Protein AF-A0A2H9TKC9-F1 (afdb_monomer_lite)

pLDDT: mean 85.01, std 12.79, range [35.59, 98.06]

Organism: NCBI:txid1246581

Foldseek 3Di:
DVLVVVLVVLVVCLVVVVDDLVVLVVQLVVLLCCQQVVVLVVLQCLLVPVVLLVVQVVCVVVVPCCCVPPQVVVLCVVDDPPDDPVVDDSLVSSLSSLVVVNCVSVSSNVSSLVSSLVSQQPQDDDDPVSVVLLVVLVVLLVQLVVLVVVVCVQCPPCVVSVVLSRDDDPDDRDCDDCCVVDVCSCLPSNLSNQVSSCSRSVGPVSVVSSVVSSLSSLVSCVVGVVVSCCVRVNDDPPPDCPCQDCSDPPRQDPLFPRNVVVVVVVVVVVVVVVCVPPDPVVVVVVVVVVVCVVVVVVVVVVVCCVVPVVQQVVQVVVVHHSVVSVVRVVD

Secondary structure (DSSP, 8-state):
-HHHHHHHHHHHHHHTT-S-HHHHHHHHHHHHHIIIIIHHHHHHHHHHH-HHHHHHHHHHHTT-HHIIIIIHHHHHHHS-TT--TTTS-HHHHHHHHHHHHHHHHHHHHHHHHHHHHHHT------SHHHHHHHHHHHHHHHHHHHHHHHHHHHHHHHHHTTGGGT----------THHHH-SSTTTTGGGHHHHHHHHHHT-HHHHHHHHHHHHHHHHHIIIIIHHHHHHHH-S-SSS-GGGGS-SSGGG--TT-HHHHHHHHHHHHHHHHHHHTTS-HHHHHHHHHHHHHHHHHHHHHHHHHHHHH-HHHHHHHHTT--HHHHHHHHH-

InterPro domains:
  IPR007318 Phospholipid methyltransferase [PF04191] (132-235)

Structure (mmCIF, N/CA/C/O backbone):
data_AF-A0A2H9TKC9-F1
#
_entry.id   AF-A0A2H9TKC9-F1
#
loop_
_atom_site.group_PDB
_atom_site.id
_atom_site.type_symbol
_atom_site.label_atom_id
_atom_site.label_alt_id
_atom_site.label_comp_id
_atom_site.label_asym_id
_atom_site.label_entity_id
_atom_site.label_seq_id
_atom_site.pdbx_PDB_ins_code
_atom_site.Cartn_x
_atom_site.Cartn_y
_atom_site.Cartn_z
_atom_site.occupancy
_atom_site.B_iso_or_equiv
_atom_site.auth_seq_id
_atom_site.auth_comp_id
_atom_site.auth_asym_id
_atom_site.auth_atom_id
_atom_site.pdbx_PDB_model_num
ATOM 1 N N . MET A 1 1 ? -13.922 20.963 1.965 1.00 48.47 1 MET A N 1
ATOM 2 C CA . MET A 1 1 ? -13.240 22.243 1.661 1.00 48.47 1 MET A CA 1
ATOM 3 C C . MET A 1 1 ? -11.726 22.096 1.697 1.00 48.47 1 MET A C 1
ATOM 5 O O . MET A 1 1 ? -11.140 22.302 0.649 1.00 48.47 1 MET A O 1
ATOM 9 N N . ILE A 1 2 ? -11.111 21.667 2.810 1.00 56.12 2 ILE A N 1
ATOM 10 C CA . ILE A 1 2 ? -9.639 21.566 2.953 1.00 56.12 2 ILE A CA 1
ATOM 11 C C . ILE A 1 2 ? -8.991 20.685 1.864 1.00 56.12 2 ILE A C 1
ATOM 13 O O . ILE A 1 2 ? -8.069 21.128 1.189 1.00 56.12 2 ILE A O 1
ATOM 17 N N . THR A 1 3 ? -9.527 19.487 1.616 1.00 63.41 3 THR A N 1
ATOM 18 C CA . THR A 1 3 ? -9.039 18.545 0.586 1.00 63.41 3 THR A CA 1
ATOM 19 C C . THR A 1 3 ? -9.056 19.122 -0.833 1.00 63.41 3 THR A C 1
ATOM 21 O O . THR A 1 3 ? -8.082 18.994 -1.571 1.00 63.41 3 THR A O 1
ATOM 24 N N . ALA A 1 4 ? -10.143 19.801 -1.208 1.00 59.47 4 ALA A N 1
ATOM 25 C CA . ALA A 1 4 ? -10.302 20.400 -2.531 1.00 59.47 4 ALA A CA 1
ATOM 26 C C . ALA A 1 4 ? -9.309 21.549 -2.753 1.00 59.47 4 ALA A C 1
ATOM 28 O O . ALA A 1 4 ? -8.664 21.600 -3.796 1.00 59.47 4 ALA A O 1
ATOM 29 N N . THR A 1 5 ? -9.125 22.415 -1.750 1.00 65.62 5 THR A N 1
ATOM 30 C CA . THR A 1 5 ? -8.167 23.528 -1.809 1.00 65.62 5 THR A CA 1
ATOM 31 C C . THR A 1 5 ? -6.716 23.057 -1.907 1.00 65.62 5 THR A C 1
ATOM 33 O O . THR A 1 5 ? -5.963 23.579 -2.733 1.00 65.62 5 THR A O 1
ATOM 36 N N . SER A 1 6 ? -6.333 22.034 -1.132 1.00 64.94 6 SER A N 1
ATOM 37 C CA . SER A 1 6 ? -5.000 21.423 -1.200 1.00 64.94 6 SER A CA 1
ATOM 38 C C . SER A 1 6 ? -4.725 20.838 -2.585 1.00 64.94 6 SER A C 1
ATOM 40 O O . SER A 1 6 ? -3.660 21.066 -3.152 1.00 64.94 6 SER A O 1
ATOM 42 N N . CYS A 1 7 ? -5.715 20.149 -3.161 1.00 65.94 7 CYS A N 1
ATOM 43 C CA . CYS A 1 7 ? -5.633 19.549 -4.489 1.00 65.94 7 CYS A CA 1
ATOM 44 C C . CYS A 1 7 ? -5.487 20.602 -5.596 1.00 65.94 7 CYS A C 1
ATOM 46 O O . CYS A 1 7 ? -4.613 20.484 -6.453 1.00 65.94 7 CYS A O 1
ATOM 48 N N . THR A 1 8 ? -6.294 21.667 -5.569 1.00 70.38 8 THR A N 1
ATOM 49 C CA . THR A 1 8 ? -6.207 22.745 -6.567 1.00 70.38 8 THR A CA 1
ATOM 50 C C . THR A 1 8 ? -4.882 23.495 -6.504 1.00 70.38 8 THR A C 1
ATOM 52 O O . THR A 1 8 ? -4.318 23.820 -7.545 1.00 70.38 8 THR A O 1
ATOM 55 N N . LEU A 1 9 ? -4.352 23.733 -5.300 1.00 74.88 9 LEU A N 1
ATOM 56 C CA . LEU A 1 9 ? -3.064 24.398 -5.127 1.00 74.88 9 LEU A CA 1
ATOM 57 C C . LEU A 1 9 ? -1.916 23.515 -5.631 1.00 74.88 9 LEU A C 1
ATOM 59 O O . LEU A 1 9 ? -1.061 23.993 -6.370 1.00 74.88 9 LEU A O 1
ATOM 63 N N . ALA A 1 10 ? -1.929 22.223 -5.294 1.00 70.50 10 ALA A N 1
ATOM 64 C CA . ALA A 1 10 ? -0.931 21.261 -5.755 1.00 70.50 10 ALA A CA 1
ATOM 65 C C . ALA A 1 10 ? -0.891 21.158 -7.287 1.00 70.50 10 ALA A C 1
ATOM 67 O O . ALA A 1 10 ? 0.178 21.240 -7.891 1.00 70.50 10 ALA A O 1
ATOM 68 N N . MET A 1 11 ? -2.066 21.044 -7.914 1.00 71.94 11 MET A N 1
ATOM 69 C CA . MET A 1 11 ? -2.203 20.962 -9.369 1.00 71.94 11 MET A CA 1
ATOM 70 C C . MET A 1 11 ? -1.779 22.262 -10.059 1.00 71.94 11 MET A C 1
ATOM 72 O O . MET A 1 11 ? -1.107 22.219 -11.086 1.00 71.94 11 MET A O 1
ATOM 76 N N . ALA A 1 12 ? -2.097 23.424 -9.480 1.00 73.69 12 ALA A N 1
ATOM 77 C CA . ALA A 1 12 ? -1.639 24.712 -9.998 1.00 73.69 12 ALA A CA 1
ATOM 78 C C . ALA A 1 12 ? -0.108 24.869 -9.898 1.00 73.69 12 ALA A C 1
ATOM 80 O O . ALA A 1 12 ? 0.534 25.378 -10.819 1.00 73.69 12 ALA A O 1
ATOM 81 N N . LEU A 1 13 ? 0.504 24.409 -8.804 1.00 75.94 13 LEU A N 1
ATOM 82 C CA . LEU A 1 13 ? 1.958 24.447 -8.618 1.00 75.94 13 LEU A CA 1
ATOM 83 C C . LEU A 1 13 ? 2.687 23.490 -9.570 1.00 75.94 13 LEU A C 1
ATOM 85 O O . LEU A 1 13 ? 3.732 23.856 -10.108 1.00 75.94 13 LEU A O 1
ATOM 89 N N . LEU A 1 14 ? 2.108 22.315 -9.832 1.00 76.75 14 LEU A N 1
ATOM 90 C CA . LEU A 1 14 ? 2.595 21.381 -10.846 1.00 76.75 14 LEU A CA 1
ATOM 91 C C . LEU A 1 14 ? 2.534 22.007 -12.247 1.00 76.75 14 LEU A C 1
ATOM 93 O O . LEU A 1 14 ? 3.538 22.040 -12.953 1.00 76.75 14 LEU A O 1
ATOM 97 N N . TRP A 1 15 ? 1.378 22.561 -12.624 1.00 73.81 15 TRP A N 1
ATOM 98 C CA . TRP A 1 15 ? 1.150 23.136 -13.953 1.00 73.81 15 TRP A CA 1
ATOM 99 C C . TRP A 1 15 ? 2.022 24.363 -14.240 1.00 73.81 15 TRP A C 1
ATOM 101 O O . TRP A 1 15 ? 2.469 24.575 -15.363 1.00 73.81 15 TRP A O 1
ATOM 111 N N . THR A 1 16 ? 2.287 25.184 -13.223 1.00 73.69 16 THR A N 1
ATOM 112 C CA . THR A 1 16 ? 3.113 26.391 -13.381 1.00 73.69 16 THR A CA 1
ATOM 113 C C . THR A 1 16 ? 4.613 26.098 -13.456 1.00 73.69 16 THR A C 1
ATOM 115 O O . THR A 1 16 ? 5.377 27.011 -13.764 1.00 73.69 16 THR A O 1
ATOM 118 N N . GLY A 1 17 ? 5.054 24.868 -13.157 1.00 75.31 17 GLY A N 1
ATOM 119 C CA . GLY A 1 17 ? 6.468 24.471 -13.194 1.00 75.31 17 GLY A CA 1
ATOM 120 C C . GLY A 1 17 ? 7.360 25.208 -12.189 1.00 75.31 17 GLY A C 1
ATOM 121 O O . GLY A 1 17 ? 8.582 25.173 -12.301 1.00 75.31 17 GLY A O 1
ATOM 122 N N . ARG A 1 18 ? 6.766 25.905 -11.212 1.00 77.25 18 ARG A N 1
ATOM 123 C CA . ARG A 1 18 ? 7.494 26.773 -10.273 1.00 77.25 18 ARG A CA 1
ATOM 124 C C . ARG A 1 18 ? 8.145 26.015 -9.121 1.00 77.25 18 ARG A C 1
ATOM 126 O O . ARG A 1 18 ? 9.045 26.557 -8.485 1.00 77.25 18 ARG A O 1
ATOM 133 N N . MET A 1 19 ? 7.691 24.796 -8.829 1.00 83.69 19 MET A N 1
ATOM 134 C CA . MET A 1 19 ? 8.240 23.983 -7.745 1.00 83.69 19 MET A CA 1
ATOM 135 C C . MET A 1 19 ? 9.208 22.913 -8.263 1.00 83.69 19 MET A C 1
ATOM 137 O O . MET A 1 19 ? 8.889 22.215 -9.228 1.00 83.69 19 MET A O 1
ATOM 141 N N . PRO A 1 20 ? 10.357 22.717 -7.591 1.00 90.12 20 PRO A N 1
ATOM 142 C CA . PRO A 1 20 ? 11.234 21.583 -7.844 1.00 90.12 20 PRO A CA 1
ATOM 143 C C . PRO A 1 20 ? 10.498 20.246 -7.700 1.00 90.12 20 PRO A C 1
ATOM 145 O O . PRO A 1 20 ? 9.722 20.055 -6.762 1.00 90.12 20 PRO A O 1
ATOM 148 N N . ARG A 1 21 ? 10.805 19.280 -8.578 1.00 90.50 21 ARG A N 1
ATOM 149 C CA . ARG A 1 21 ? 10.162 17.951 -8.576 1.00 90.50 21 ARG A CA 1
ATOM 150 C C . ARG A 1 21 ? 10.261 17.238 -7.218 1.00 90.50 21 ARG A C 1
ATOM 152 O O . ARG A 1 21 ? 9.308 16.596 -6.784 1.00 90.50 21 ARG A O 1
ATOM 159 N N . ILE A 1 22 ? 11.377 17.435 -6.508 1.00 92.94 22 ILE A N 1
ATOM 160 C CA . ILE A 1 22 ? 11.625 16.856 -5.180 1.00 92.94 22 ILE A CA 1
ATOM 161 C C . ILE A 1 22 ? 10.571 17.262 -4.140 1.00 92.94 22 ILE A C 1
ATOM 163 O O . ILE A 1 22 ? 10.266 16.481 -3.244 1.00 92.94 22 ILE A O 1
ATOM 167 N N . CYS A 1 23 ? 9.954 18.440 -4.269 1.00 92.50 23 CYS A N 1
ATOM 168 C CA . CYS A 1 23 ? 8.906 18.875 -3.349 1.00 92.50 23 CYS A CA 1
ATOM 169 C C . CYS A 1 23 ? 7.668 17.971 -3.422 1.00 92.50 23 CYS A C 1
ATOM 171 O O . CYS A 1 23 ? 7.072 17.687 -2.386 1.00 92.50 23 CYS A O 1
ATOM 173 N N . PHE A 1 24 ? 7.308 17.468 -4.609 1.00 92.50 24 PHE A N 1
ATOM 174 C CA . PHE A 1 24 ? 6.189 16.532 -4.763 1.00 92.50 24 PHE A CA 1
ATOM 175 C C . PHE A 1 24 ? 6.510 15.162 -4.159 1.00 92.50 24 PHE A C 1
ATOM 177 O O . PHE A 1 24 ? 5.640 14.562 -3.531 1.00 92.50 24 PHE A O 1
ATOM 184 N N . LEU A 1 25 ? 7.765 14.706 -4.270 1.00 94.94 25 LEU A N 1
ATOM 185 C CA . LEU A 1 25 ? 8.222 13.495 -3.585 1.00 94.94 25 LEU A CA 1
ATOM 186 C C . LEU A 1 25 ? 8.114 13.653 -2.066 1.00 94.94 25 LEU A C 1
ATOM 188 O O . LEU A 1 25 ? 7.509 12.813 -1.409 1.00 94.94 25 LEU A O 1
ATOM 192 N N . LEU A 1 26 ? 8.660 14.734 -1.504 1.00 95.06 26 LEU A N 1
ATOM 193 C CA . LEU A 1 26 ? 8.597 14.986 -0.061 1.00 95.06 26 LEU A CA 1
ATOM 194 C C . LEU A 1 26 ? 7.150 15.076 0.432 1.00 95.06 26 LEU A C 1
ATOM 196 O O . LEU A 1 26 ? 6.829 14.550 1.494 1.00 95.06 26 LEU A O 1
ATOM 200 N N . TRP A 1 27 ? 6.265 15.686 -0.355 1.00 92.88 27 TRP A N 1
ATOM 201 C CA . TRP A 1 27 ? 4.849 15.763 -0.018 1.00 92.88 27 TRP A CA 1
ATOM 202 C C . TRP A 1 27 ? 4.183 14.385 0.008 1.00 92.88 27 TRP A C 1
ATOM 204 O O . TRP A 1 27 ? 3.486 14.062 0.970 1.00 92.88 27 TRP A O 1
ATOM 214 N N . PHE A 1 28 ? 4.440 13.548 -1.000 1.00 95.50 28 PHE A N 1
ATOM 215 C CA . PHE A 1 28 ? 3.993 12.158 -0.985 1.00 95.50 28 PHE A CA 1
ATOM 216 C C . PHE A 1 28 ? 4.542 11.404 0.233 1.00 95.50 28 PHE A C 1
ATOM 218 O O . PHE A 1 28 ? 3.775 10.758 0.940 1.00 95.50 28 PHE A O 1
ATOM 225 N N . LEU A 1 29 ? 5.836 11.541 0.538 1.00 96.62 29 LEU A N 1
ATOM 226 C CA . LEU A 1 29 ? 6.464 10.858 1.670 1.00 96.62 29 LEU A CA 1
ATOM 227 C C . LEU A 1 29 ? 5.839 11.241 3.016 1.00 96.62 29 LEU A C 1
ATOM 229 O O . LEU A 1 29 ? 5.668 10.371 3.865 1.00 96.62 29 LEU A O 1
ATOM 233 N N . VAL A 1 30 ? 5.450 12.504 3.211 1.00 96.38 30 VAL A N 1
ATOM 234 C CA . VAL A 1 30 ? 4.747 12.938 4.431 1.00 96.38 30 VAL A CA 1
ATOM 235 C C . VAL A 1 30 ? 3.445 12.160 4.616 1.00 96.38 30 VAL A C 1
ATOM 237 O O . VAL A 1 30 ? 3.201 11.627 5.698 1.00 96.38 30 VAL A O 1
ATOM 240 N N . TRP A 1 31 ? 2.625 12.049 3.569 1.00 96.44 31 TRP A N 1
ATOM 2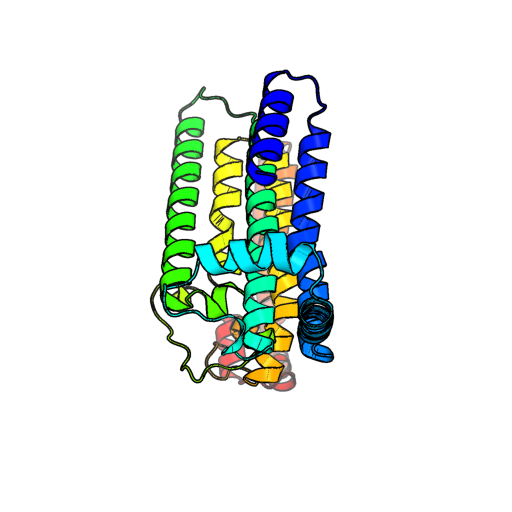41 C CA . TRP A 1 31 ? 1.356 11.323 3.656 1.00 96.44 31 TRP A CA 1
ATOM 242 C C . TRP A 1 31 ? 1.536 9.811 3.701 1.00 96.44 31 TRP A C 1
ATOM 244 O O . TRP A 1 31 ? 0.810 9.143 4.432 1.00 96.44 31 TRP A O 1
ATOM 254 N N . ARG A 1 32 ? 2.558 9.284 3.026 1.00 97.62 32 ARG A N 1
ATOM 255 C CA . ARG A 1 32 ? 2.934 7.874 3.105 1.00 97.62 32 ARG A CA 1
ATOM 256 C C . ARG A 1 32 ? 3.335 7.476 4.521 1.00 97.62 32 ARG A C 1
ATOM 258 O O . ARG A 1 32 ? 2.877 6.461 5.041 1.00 97.62 32 ARG A O 1
ATOM 265 N N . LEU A 1 33 ? 4.155 8.295 5.175 1.00 97.88 33 LEU A N 1
ATOM 266 C CA . LEU A 1 33 ? 4.536 8.081 6.568 1.00 97.88 33 LEU A CA 1
ATOM 267 C C . LEU A 1 33 ? 3.350 8.296 7.510 1.00 97.88 33 LEU A C 1
ATOM 269 O O . LEU A 1 33 ? 3.196 7.526 8.452 1.00 97.88 33 LEU A O 1
ATOM 273 N N . ALA A 1 34 ? 2.473 9.268 7.252 1.00 97.69 34 ALA A N 1
ATOM 274 C CA . ALA A 1 34 ? 1.237 9.416 8.020 1.00 97.69 34 ALA A CA 1
ATOM 275 C C . ALA A 1 34 ? 0.340 8.172 7.900 1.00 97.69 34 ALA A C 1
ATOM 277 O O . ALA A 1 34 ? -0.226 7.736 8.902 1.00 97.69 34 ALA A O 1
ATOM 278 N N . TYR A 1 35 ? 0.259 7.574 6.707 1.00 97.19 35 TYR A N 1
ATOM 279 C CA . TYR A 1 35 ? -0.503 6.357 6.466 1.00 97.19 35 TYR A CA 1
ATOM 280 C C . TYR A 1 35 ? 0.101 5.161 7.209 1.00 97.19 35 TYR A C 1
ATOM 282 O O . TYR A 1 35 ? -0.568 4.566 8.045 1.00 97.19 35 TYR A O 1
ATOM 290 N N . ASN A 1 36 ? 1.363 4.817 6.959 1.00 96.75 36 ASN A N 1
ATOM 291 C CA . ASN A 1 36 ? 1.925 3.575 7.494 1.00 96.75 36 ASN A CA 1
ATOM 292 C C . ASN A 1 36 ? 2.486 3.717 8.914 1.00 96.75 36 ASN A C 1
ATOM 294 O O . ASN A 1 36 ? 2.268 2.852 9.754 1.00 96.75 36 ASN A O 1
ATOM 298 N N . VAL A 1 37 ? 3.200 4.800 9.211 1.00 97.25 37 VAL A N 1
ATOM 299 C CA . VAL A 1 37 ? 3.814 5.006 10.533 1.00 97.25 37 VAL A CA 1
ATOM 300 C C . VAL A 1 37 ? 2.833 5.698 11.477 1.00 97.25 37 VAL A C 1
ATOM 302 O O . VAL A 1 37 ? 2.645 5.252 12.605 1.00 97.25 37 VAL A O 1
ATOM 305 N N . GLY A 1 38 ? 2.167 6.757 11.012 1.00 97.19 38 GLY A N 1
ATOM 306 C CA . GLY A 1 38 ? 1.214 7.532 11.806 1.00 97.19 38 GLY A CA 1
ATOM 307 C C . GLY A 1 38 ? 0.025 6.696 12.274 1.00 97.19 38 GLY A C 1
ATOM 308 O O . GLY A 1 38 ? -0.181 6.561 13.481 1.00 97.19 38 GLY A O 1
ATOM 309 N N . LEU A 1 39 ? -0.722 6.084 11.345 1.00 97.56 39 LEU A N 1
ATOM 310 C CA . LEU A 1 39 ? -1.809 5.175 11.733 1.00 97.56 39 LEU A CA 1
ATOM 311 C C . LEU A 1 39 ? -1.287 3.960 12.496 1.00 97.56 39 LEU A C 1
ATOM 313 O O . LEU A 1 39 ? -1.954 3.517 13.422 1.00 97.56 39 LEU A O 1
ATOM 317 N N . GLY A 1 40 ? -0.092 3.462 12.162 1.00 96.81 40 GLY A N 1
ATOM 318 C CA . GLY A 1 40 ? 0.547 2.367 12.890 1.00 96.81 40 GLY A CA 1
ATOM 319 C C . GLY A 1 40 ? 0.693 2.657 14.385 1.00 96.81 40 GLY A C 1
ATOM 320 O O . GLY A 1 40 ? 0.321 1.823 15.206 1.00 96.81 40 GLY A O 1
ATOM 321 N N . PHE A 1 41 ? 1.154 3.857 14.752 1.00 96.81 41 PHE A N 1
ATOM 322 C CA . PHE A 1 41 ? 1.222 4.281 16.155 1.00 96.81 41 PHE A CA 1
ATOM 323 C C . PHE A 1 41 ? -0.158 4.423 16.797 1.00 96.81 41 PHE A C 1
ATOM 325 O O . PHE A 1 41 ? -0.357 3.945 17.913 1.00 96.81 41 PHE A O 1
ATOM 332 N N . VAL A 1 42 ? -1.113 5.045 16.097 1.00 97.50 42 VAL A N 1
ATOM 333 C CA . VAL A 1 42 ? -2.481 5.223 16.613 1.00 97.50 42 VAL A CA 1
ATOM 334 C C . VAL A 1 42 ? -3.132 3.873 16.904 1.00 97.50 42 VAL A C 1
ATOM 336 O O . VAL A 1 42 ? -3.672 3.681 17.990 1.00 97.50 42 VAL A O 1
ATOM 339 N N . LEU A 1 43 ? -3.050 2.934 15.962 1.00 97.50 43 LEU A N 1
ATOM 340 C CA . LEU A 1 43 ? -3.628 1.599 16.083 1.00 97.50 43 LEU A CA 1
ATOM 341 C C . LEU A 1 43 ? -2.908 0.765 17.140 1.00 97.50 43 LEU A C 1
ATOM 343 O O . LEU A 1 43 ? -3.559 0.101 17.940 1.00 97.50 43 LEU A O 1
ATOM 347 N N . ARG A 1 44 ? -1.577 0.844 17.220 1.00 95.31 44 ARG A N 1
ATOM 348 C CA . ARG A 1 44 ? -0.827 0.139 18.261 1.00 95.31 44 ARG A CA 1
ATOM 349 C C . ARG A 1 44 ? -1.235 0.585 19.665 1.00 95.31 44 ARG A C 1
ATOM 351 O O . ARG A 1 44 ? -1.569 -0.263 20.485 1.00 95.31 44 ARG A O 1
ATOM 358 N N . TRP A 1 45 ? -1.277 1.892 19.927 1.00 96.06 45 TRP A N 1
ATOM 359 C CA . TRP A 1 45 ? -1.728 2.411 21.225 1.00 96.06 45 TRP A CA 1
ATOM 360 C C . TRP A 1 45 ? -3.213 2.171 21.480 1.00 96.06 45 TRP A C 1
ATOM 362 O O . TRP A 1 45 ? -3.615 1.981 22.623 1.00 96.06 45 TRP A O 1
ATOM 372 N N . GLN A 1 46 ? -4.039 2.150 20.434 1.00 97.00 46 GLN A N 1
ATOM 373 C CA . GLN A 1 46 ? -5.437 1.756 20.563 1.00 97.00 46 GLN A CA 1
ATOM 374 C C . GLN A 1 46 ? -5.570 0.272 20.960 1.00 97.00 46 GLN A C 1
ATOM 376 O O . GLN A 1 46 ? -6.385 -0.044 21.816 1.00 97.00 46 GLN A O 1
ATOM 381 N N . SER A 1 47 ? -4.746 -0.620 20.407 1.00 94.94 47 SER A N 1
ATOM 382 C CA . SER A 1 47 ? -4.731 -2.054 20.738 1.00 94.94 47 SER A CA 1
ATOM 383 C C . SER A 1 47 ? -4.180 -2.356 22.140 1.00 94.94 47 SER A C 1
ATOM 385 O O . SER A 1 47 ? -4.575 -3.352 22.754 1.00 94.94 47 SER A O 1
ATOM 387 N N . GLU A 1 48 ? -3.229 -1.557 22.631 1.00 92.75 48 GLU A N 1
ATOM 388 C CA . GLU A 1 48 ? -2.589 -1.743 23.943 1.00 92.75 48 GLU A CA 1
ATOM 389 C C . GLU A 1 48 ? -3.387 -1.075 25.079 1.00 92.75 48 GLU A C 1
ATOM 391 O O . GLU A 1 48 ? -3.687 -1.747 26.064 1.00 92.75 48 GLU A O 1
ATOM 396 N N . ASP A 1 49 ? -3.786 0.191 24.907 1.00 93.38 49 ASP A N 1
ATOM 397 C CA . ASP A 1 49 ? -4.309 1.051 25.982 1.00 93.38 49 ASP A CA 1
ATOM 398 C C . ASP A 1 49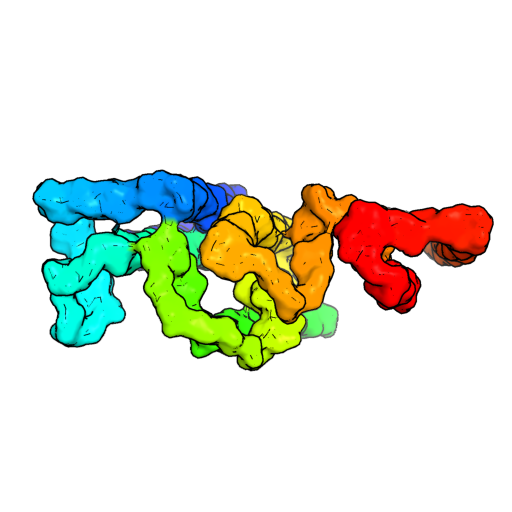 ? -5.672 1.707 25.665 1.00 93.38 49 ASP A C 1
ATOM 400 O O . ASP A 1 49 ? -6.111 2.593 26.396 1.00 93.38 49 ASP A O 1
ATOM 404 N N . GLU A 1 50 ? -6.325 1.365 24.545 1.00 94.88 50 GLU A N 1
ATOM 405 C CA . GLU A 1 50 ? -7.558 2.025 24.065 1.00 94.88 50 GLU A CA 1
ATOM 406 C C . GLU A 1 50 ? -7.436 3.561 23.935 1.00 94.88 50 GLU A C 1
ATOM 408 O O . GLU A 1 50 ? -8.417 4.312 24.015 1.00 94.88 50 GLU A O 1
ATOM 413 N N . TRP A 1 51 ? -6.210 4.050 23.711 1.00 95.44 51 TRP A N 1
ATOM 414 C CA . TRP A 1 51 ? -5.869 5.471 23.807 1.00 95.44 51 TRP A CA 1
ATOM 415 C C . TRP A 1 51 ? -6.733 6.374 22.918 1.00 95.44 51 TRP A C 1
ATOM 417 O O . TRP A 1 51 ? -7.144 7.461 23.339 1.00 95.44 51 TRP A O 1
ATOM 427 N N . PHE A 1 52 ? -7.016 5.950 21.682 1.00 96.00 52 PHE A N 1
ATOM 428 C CA . PHE A 1 52 ? -7.795 6.765 20.751 1.00 96.00 52 PHE A CA 1
ATOM 429 C C . PHE A 1 52 ? -9.249 6.866 21.210 1.00 96.00 52 PHE A C 1
ATOM 431 O O . PHE A 1 52 ? -9.833 7.952 21.188 1.00 96.00 52 PHE A O 1
ATOM 438 N N . THR A 1 53 ? -9.820 5.759 21.683 1.00 96.06 53 THR A N 1
ATOM 439 C CA . THR A 1 53 ? -11.171 5.730 22.257 1.00 96.06 53 THR A CA 1
ATOM 440 C C . THR A 1 53 ? -11.272 6.656 23.465 1.00 96.06 53 THR A C 1
ATOM 442 O O . THR A 1 53 ? -12.204 7.459 23.560 1.00 96.06 53 THR A O 1
ATOM 445 N N . ASP A 1 54 ? -10.266 6.648 24.335 1.00 95.56 54 ASP A N 1
ATOM 446 C CA . ASP A 1 54 ? -10.185 7.540 25.489 1.00 95.56 54 ASP A CA 1
ATOM 447 C C . ASP A 1 54 ? -10.036 9.017 25.115 1.00 95.56 54 ASP A C 1
ATOM 449 O O . ASP A 1 54 ? -10.698 9.891 25.694 1.00 95.56 54 ASP A O 1
ATOM 453 N N . LEU A 1 55 ? -9.206 9.320 24.117 1.00 94.38 55 LEU A N 1
ATOM 454 C CA . LEU A 1 55 ? -9.079 10.666 23.568 1.00 94.38 55 LEU A CA 1
ATOM 455 C C . LEU A 1 55 ? -10.426 11.154 23.021 1.00 94.38 55 LEU A C 1
ATOM 457 O O . LEU A 1 55 ? -10.870 12.255 23.361 1.00 94.38 55 LEU A O 1
ATOM 461 N N . MET A 1 56 ? -11.103 10.331 22.218 1.00 93.38 56 MET A N 1
ATOM 462 C CA . MET A 1 56 ? -12.411 10.661 21.654 1.00 93.38 56 MET A CA 1
ATOM 463 C C . MET A 1 56 ? -13.454 10.869 22.755 1.00 93.38 56 MET A C 1
ATOM 465 O O . MET A 1 56 ? -14.146 11.888 22.756 1.00 93.38 56 MET A O 1
ATOM 469 N N . ARG A 1 57 ? -13.502 9.991 23.764 1.00 93.19 57 ARG A N 1
ATOM 470 C CA . ARG A 1 57 ? -14.373 10.112 24.945 1.00 93.19 57 ARG A CA 1
ATOM 471 C C . ARG A 1 57 ? -14.197 11.461 25.649 1.00 93.19 57 ARG A C 1
ATOM 473 O O . ARG A 1 57 ? -15.190 12.115 25.983 1.00 93.19 57 ARG A O 1
ATOM 480 N N . ARG A 1 58 ? -12.952 11.919 25.836 1.00 92.94 58 ARG A N 1
ATOM 481 C CA . ARG A 1 58 ? -12.644 13.240 26.420 1.00 92.94 58 ARG A CA 1
ATOM 482 C C . ARG A 1 58 ? -13.127 14.384 25.527 1.00 92.94 58 ARG A C 1
ATOM 484 O O . ARG A 1 58 ? -13.803 15.286 26.023 1.00 92.94 58 ARG A O 1
ATOM 491 N N . LEU A 1 59 ? -12.836 14.334 24.226 1.00 91.88 59 LEU A N 1
ATOM 492 C CA . LEU A 1 59 ? -13.239 15.373 23.270 1.00 91.88 59 LEU A CA 1
ATOM 493 C C . LEU A 1 59 ? -14.764 15.485 23.129 1.00 91.88 59 LEU A C 1
ATOM 495 O O . LEU A 1 59 ? -15.289 16.599 23.062 1.00 91.88 59 LEU A O 1
ATOM 499 N N . PHE A 1 60 ? -15.480 14.357 23.146 1.00 88.12 60 PHE A N 1
ATOM 500 C CA . PHE A 1 60 ? -16.944 14.316 23.135 1.00 88.12 60 PHE A CA 1
ATOM 501 C C . PHE A 1 60 ? -17.538 14.929 24.404 1.00 88.12 60 PHE A C 1
ATOM 503 O O . PHE A 1 60 ? -18.455 15.746 24.322 1.00 88.12 60 PHE A O 1
ATOM 510 N N . ARG A 1 61 ? -16.991 14.591 25.580 1.00 89.25 61 ARG A N 1
ATOM 511 C CA . ARG A 1 61 ? -17.416 15.168 26.865 1.00 89.25 61 ARG A CA 1
ATOM 512 C C . ARG A 1 61 ? -17.214 16.679 26.927 1.00 89.25 61 ARG A C 1
ATOM 514 O O . ARG A 1 61 ? -18.077 17.385 27.437 1.00 89.25 61 ARG A O 1
ATOM 521 N N . MET A 1 62 ? -16.080 17.166 26.427 1.00 91.56 62 MET A N 1
ATOM 522 C CA . MET A 1 62 ? -15.750 18.595 26.418 1.00 91.56 62 MET A CA 1
ATOM 523 C C . MET A 1 62 ? -16.487 19.380 25.325 1.00 91.56 62 MET A C 1
ATOM 525 O O . MET A 1 62 ? -16.306 20.592 25.247 1.00 91.56 62 MET A O 1
ATOM 529 N N . LYS A 1 63 ? -17.290 18.718 24.474 1.00 87.94 63 LYS A N 1
ATOM 530 C CA . LYS A 1 63 ? -17.935 19.327 23.297 1.00 87.94 63 LYS A CA 1
ATOM 531 C C . LYS A 1 63 ? -16.939 20.143 22.466 1.00 87.94 63 LYS A C 1
ATOM 533 O O . LYS A 1 63 ? -17.213 21.275 22.070 1.00 87.94 63 LYS A O 1
ATOM 538 N N . HIS A 1 64 ? -15.744 19.582 22.256 1.00 90.94 64 HIS A N 1
ATOM 539 C CA . HIS A 1 64 ? -14.644 20.302 21.622 1.00 90.94 64 HIS A CA 1
ATOM 540 C C . HIS A 1 64 ? -15.059 20.812 20.223 1.00 90.94 64 HIS A C 1
ATOM 542 O O . HIS A 1 64 ? -15.678 20.045 19.477 1.00 90.94 64 HIS A O 1
ATOM 548 N N . PRO A 1 65 ? -14.700 22.048 19.810 1.00 90.19 65 PRO A N 1
ATOM 549 C CA . PRO A 1 65 ? -15.180 22.644 18.558 1.00 90.19 65 PRO A CA 1
ATOM 550 C C . PRO A 1 65 ? -14.917 21.789 17.317 1.00 90.19 65 PRO A C 1
ATOM 552 O O . PRO A 1 65 ? -15.797 21.635 16.477 1.00 90.19 65 PRO A O 1
ATOM 555 N N . LEU A 1 66 ? -13.738 21.163 17.232 1.00 86.56 66 LEU A N 1
ATOM 556 C CA . LEU A 1 66 ? -13.396 20.241 16.140 1.00 86.56 66 LEU A CA 1
ATOM 557 C C . LEU A 1 66 ? -14.391 19.076 16.045 1.00 86.56 66 LEU A C 1
ATOM 559 O O . LEU A 1 66 ? -14.757 18.641 14.958 1.00 86.56 66 LEU A O 1
ATOM 563 N N . MET A 1 67 ? -14.867 18.585 17.184 1.00 87.25 67 MET A N 1
ATOM 564 C CA . MET A 1 67 ? -15.759 17.442 17.216 1.00 87.25 67 MET A CA 1
ATOM 565 C C . MET A 1 67 ? -17.202 17.828 16.878 1.00 87.25 67 MET A C 1
ATOM 567 O O . MET A 1 67 ? -17.850 17.162 16.074 1.00 87.25 67 MET A O 1
ATOM 571 N N . GLU A 1 68 ? -17.688 18.930 17.452 1.00 87.94 68 GLU A N 1
ATOM 572 C CA . GLU A 1 68 ? -19.058 19.409 17.237 1.00 87.94 68 GLU A CA 1
ATOM 573 C C . GLU A 1 68 ? -19.263 20.023 15.845 1.00 87.94 68 GLU A C 1
ATOM 575 O O . GLU A 1 68 ? -20.303 19.802 15.229 1.00 87.94 68 GLU A O 1
ATOM 580 N N . GLN A 1 69 ? -18.285 20.777 15.334 1.00 88.44 69 GLN A N 1
ATOM 581 C CA . GLN A 1 69 ? -18.433 21.539 14.088 1.00 88.44 69 GLN A CA 1
ATOM 582 C C . GLN A 1 69 ? -17.943 20.785 12.849 1.00 88.44 69 GLN A C 1
ATOM 584 O O . GLN A 1 69 ? -18.426 21.061 11.754 1.00 88.44 69 GLN A O 1
ATOM 589 N N . TRP A 1 70 ? -17.004 19.844 12.998 1.00 84.94 70 TRP A N 1
ATOM 590 C CA . TRP A 1 70 ? -16.411 19.137 11.858 1.00 84.94 70 TRP A CA 1
ATOM 591 C C . TRP A 1 70 ? -16.706 17.644 11.861 1.00 84.94 70 TRP A C 1
ATOM 593 O O . TRP A 1 70 ? -17.328 17.147 10.925 1.00 84.94 70 TRP A O 1
ATOM 603 N N . ALA A 1 71 ? -16.287 16.921 12.898 1.00 86.19 71 ALA A N 1
ATOM 604 C CA . ALA A 1 71 ? -16.350 15.463 12.877 1.00 86.19 71 ALA A CA 1
ATOM 605 C C . ALA A 1 71 ? -17.789 14.930 12.933 1.00 86.19 71 ALA A C 1
ATOM 607 O O . ALA A 1 71 ? -18.168 14.146 12.069 1.00 86.19 71 ALA A O 1
ATOM 608 N N . LYS A 1 72 ? -18.632 15.380 13.876 1.00 88.12 72 LYS A N 1
ATOM 609 C CA . LYS A 1 72 ? -20.031 14.917 13.956 1.00 88.12 72 LYS A CA 1
ATOM 610 C C . LYS A 1 72 ? -20.827 15.199 12.674 1.00 88.12 72 LYS A C 1
ATOM 612 O O . LYS A 1 72 ? -21.489 14.273 12.205 1.00 88.12 72 LYS A O 1
ATOM 617 N N . PRO A 1 73 ? -20.780 16.407 12.074 1.00 88.25 73 PRO A N 1
ATOM 618 C CA . PRO A 1 73 ? -21.418 16.646 10.782 1.00 88.25 73 PRO A CA 1
ATOM 619 C C . PRO A 1 73 ? -20.861 15.754 9.670 1.00 88.25 73 PRO A C 1
ATOM 621 O O . PRO A 1 73 ? -21.639 15.170 8.923 1.00 88.25 73 PRO A O 1
ATOM 624 N N . ALA A 1 74 ? -19.536 15.593 9.589 1.00 87.88 74 ALA A N 1
ATOM 625 C CA . ALA A 1 74 ? -18.909 14.751 8.572 1.00 87.88 74 ALA A CA 1
ATOM 626 C C . ALA A 1 74 ? -19.287 13.267 8.711 1.00 87.88 74 ALA A C 1
ATOM 628 O O . ALA A 1 74 ? -19.517 12.611 7.697 1.00 87.88 74 ALA A O 1
ATOM 629 N N . ILE A 1 75 ? -19.401 12.753 9.943 1.00 88.62 75 ILE A N 1
ATOM 630 C CA . ILE A 1 75 ? -19.909 11.403 10.217 1.00 88.62 75 ILE A CA 1
ATOM 631 C C . ILE A 1 75 ? -21.369 11.314 9.772 1.00 88.62 75 ILE A C 1
ATOM 633 O O . ILE A 1 75 ? -21.698 10.458 8.966 1.00 88.62 75 ILE A O 1
ATOM 637 N N . ARG A 1 76 ? -22.240 12.226 10.225 1.00 87.50 76 ARG A N 1
ATOM 638 C CA . ARG A 1 76 ? -23.682 12.190 9.911 1.00 87.50 76 ARG A CA 1
ATOM 639 C C . ARG A 1 76 ? -23.985 12.185 8.414 1.00 87.50 76 ARG A C 1
ATOM 641 O O . ARG A 1 76 ? -24.938 11.541 8.010 1.00 87.50 76 ARG A O 1
ATOM 648 N N . VAL A 1 77 ? -23.186 12.875 7.597 1.00 86.94 77 VAL A N 1
ATOM 649 C CA . VAL A 1 77 ? -23.349 12.880 6.130 1.00 86.94 77 VAL A CA 1
ATOM 650 C C . VAL A 1 77 ? -23.101 11.499 5.509 1.00 86.94 77 VAL A C 1
ATOM 652 O O . VAL A 1 77 ? -23.656 11.204 4.456 1.00 86.94 77 VAL A O 1
ATOM 655 N N . LYS A 1 78 ? -22.274 10.662 6.143 1.00 84.00 78 LYS A N 1
ATOM 656 C CA . LYS A 1 78 ? -21.915 9.319 5.666 1.00 84.00 78 LYS A CA 1
ATOM 657 C C . LYS A 1 78 ? -22.771 8.198 6.269 1.00 84.00 78 LYS A C 1
ATOM 659 O O . LYS A 1 78 ? -22.580 7.051 5.885 1.00 84.00 78 LYS A O 1
ATOM 664 N N . MET A 1 79 ? -23.660 8.513 7.209 1.00 87.19 79 MET A N 1
ATOM 665 C CA . MET A 1 79 ? -24.479 7.533 7.928 1.00 87.19 79 MET A CA 1
ATOM 666 C C . MET A 1 79 ? -25.936 7.571 7.458 1.00 87.19 79 MET A C 1
ATOM 668 O O . MET A 1 79 ? -26.399 8.576 6.912 1.00 87.19 79 MET A O 1
ATOM 672 N N . ASP A 1 80 ? -26.665 6.488 7.720 1.00 85.06 80 ASP A N 1
ATOM 673 C CA . ASP A 1 80 ? -28.104 6.417 7.485 1.00 85.06 80 ASP A CA 1
ATOM 674 C C . ASP A 1 80 ? -28.895 7.364 8.405 1.00 85.06 80 ASP A C 1
ATOM 676 O O . ASP A 1 80 ? -28.403 7.882 9.414 1.00 85.06 80 ASP A O 1
ATOM 680 N N . ARG A 1 81 ? -30.151 7.639 8.028 1.00 81.38 81 ARG A N 1
ATOM 681 C CA . ARG A 1 81 ? -31.003 8.650 8.688 1.00 81.38 81 ARG A CA 1
ATOM 682 C C . ARG A 1 81 ? -31.343 8.324 10.145 1.00 81.38 81 ARG A C 1
ATOM 684 O O . ARG A 1 81 ? -31.729 9.221 10.888 1.00 81.38 81 ARG A O 1
ATOM 691 N N . ASP A 1 82 ? -31.249 7.060 10.522 1.00 85.69 82 ASP A N 1
ATOM 692 C CA . ASP A 1 82 ? -31.517 6.515 11.850 1.00 85.69 82 ASP A CA 1
ATOM 693 C C . ASP A 1 82 ? -30.309 6.599 12.798 1.00 85.69 82 ASP A C 1
ATOM 695 O O . ASP A 1 82 ? -30.458 6.417 14.009 1.00 85.69 82 ASP A O 1
ATOM 699 N N . TYR A 1 83 ? -29.121 6.947 12.295 1.00 87.50 83 TYR A N 1
ATOM 700 C CA . TYR A 1 83 ? -27.935 7.096 13.127 1.00 87.50 83 TYR A CA 1
ATOM 701 C C . TYR A 1 83 ? -28.058 8.267 14.115 1.00 87.50 83 TYR A C 1
ATOM 703 O O . TYR A 1 83 ? -28.123 9.445 13.744 1.00 87.50 83 TYR A O 1
ATOM 711 N N . SER A 1 84 ? -27.974 7.946 15.408 1.00 84.00 84 SER A N 1
ATOM 712 C CA . SER A 1 84 ? -27.864 8.926 16.486 1.00 84.00 84 SER A CA 1
ATOM 713 C C . SER A 1 84 ? -26.554 8.758 17.246 1.00 84.00 84 SER A C 1
ATOM 715 O O . SER A 1 84 ? -26.281 7.738 17.872 1.00 84.00 84 SER A O 1
ATOM 717 N N . PHE A 1 85 ? -25.751 9.822 17.248 1.00 83.19 85 PHE A N 1
ATOM 718 C CA . PHE A 1 85 ? -24.452 9.855 17.923 1.00 83.19 85 PHE A CA 1
ATOM 719 C C . PHE A 1 85 ? -24.548 9.496 19.418 1.00 83.19 85 PHE A C 1
ATOM 721 O O . PHE A 1 85 ? -23.657 8.859 19.966 1.00 83.19 85 PHE A O 1
ATOM 728 N N . HIS A 1 86 ? -25.625 9.908 20.092 1.00 83.69 86 HIS A N 1
ATOM 729 C CA . HIS A 1 86 ? -25.777 9.716 21.537 1.00 83.69 86 HIS A CA 1
ATOM 730 C C . HIS A 1 86 ? -26.264 8.320 21.931 1.00 83.69 86 HIS A C 1
ATOM 732 O O . HIS A 1 86 ? -26.116 7.956 23.093 1.00 83.69 86 HIS A O 1
ATOM 738 N N . SER A 1 87 ? -26.856 7.562 21.005 1.00 87.44 87 SER A N 1
ATOM 739 C CA . SER A 1 87 ? -27.335 6.203 21.284 1.00 87.44 87 SER A CA 1
ATOM 740 C C . SER A 1 87 ? -26.279 5.134 21.021 1.00 87.44 87 SER A C 1
ATOM 742 O O . SER A 1 87 ? -26.456 4.002 21.456 1.00 87.44 87 SER A O 1
ATOM 744 N N . MET A 1 88 ? -25.209 5.471 20.298 1.00 90.19 88 MET A N 1
ATOM 745 C CA . MET A 1 88 ? -24.163 4.518 19.939 1.00 90.19 88 MET A CA 1
ATOM 746 C C . MET A 1 88 ? -23.080 4.402 21.023 1.00 90.19 88 MET A C 1
ATOM 748 O O . MET A 1 88 ? -22.770 5.404 21.681 1.00 90.19 88 MET A O 1
ATOM 752 N N . PRO A 1 89 ? -22.459 3.216 21.177 1.00 92.88 89 PRO A N 1
ATOM 753 C CA . PRO A 1 89 ? -21.292 3.028 22.036 1.00 92.88 89 PRO A CA 1
ATOM 754 C C . PRO A 1 89 ? -20.158 4.003 21.699 1.00 92.88 89 PRO A C 1
ATOM 756 O O . PRO A 1 89 ? -20.015 4.467 20.561 1.00 92.88 89 PRO A O 1
ATOM 759 N N . VAL A 1 90 ? -19.332 4.330 22.694 1.00 92.50 90 VAL A N 1
ATOM 760 C CA . VAL A 1 90 ? -18.244 5.302 22.506 1.00 92.50 90 VAL A CA 1
ATOM 761 C C . VAL A 1 90 ? -17.147 4.747 21.603 1.00 92.50 90 VAL A C 1
ATOM 763 O O . VAL A 1 90 ? -16.576 5.503 20.826 1.00 92.50 90 VAL A O 1
ATOM 766 N N . GLU A 1 91 ? -16.926 3.438 21.642 1.00 94.00 91 GLU A N 1
ATOM 767 C CA . GLU A 1 91 ? -15.991 2.673 20.818 1.00 94.00 91 GLU A CA 1
ATOM 768 C C . GLU A 1 91 ? -16.379 2.780 19.338 1.00 94.00 91 GLU A C 1
ATOM 770 O O . GLU A 1 91 ? -15.551 3.109 18.490 1.00 94.00 91 GLU A O 1
ATOM 775 N N . TYR A 1 92 ? -17.672 2.623 19.034 1.00 93.56 92 TYR A N 1
ATOM 776 C CA . TYR A 1 92 ? -18.206 2.775 17.681 1.00 93.56 92 TYR A CA 1
ATOM 777 C C . TYR A 1 92 ? -18.049 4.210 17.163 1.00 93.56 92 TYR A C 1
ATOM 779 O O . TYR A 1 92 ? -17.557 4.445 16.060 1.00 93.56 92 TYR A O 1
ATOM 787 N N . ASN A 1 93 ? -18.410 5.198 17.985 1.00 93.31 93 ASN A N 1
ATOM 788 C CA . ASN A 1 93 ? -18.244 6.610 17.642 1.00 93.31 93 ASN A CA 1
ATOM 789 C C . ASN A 1 93 ? -16.765 7.006 17.477 1.00 93.31 93 ASN A C 1
ATOM 791 O O . ASN A 1 93 ? -16.442 7.843 16.630 1.00 93.31 93 ASN A O 1
ATOM 795 N N . ALA A 1 94 ? -15.868 6.422 18.276 1.00 94.94 94 ALA A N 1
ATOM 796 C CA . ALA A 1 94 ? -14.429 6.614 18.153 1.00 94.94 94 ALA A CA 1
ATOM 797 C C . ALA A 1 94 ? -13.909 6.002 16.849 1.00 94.94 94 ALA A C 1
ATOM 799 O O . ALA A 1 94 ? -13.204 6.684 16.109 1.00 94.94 94 ALA A O 1
ATOM 800 N N . TRP A 1 95 ? -14.333 4.786 16.505 1.00 95.94 95 TRP A N 1
ATOM 801 C CA . TRP A 1 95 ? -14.008 4.161 15.226 1.00 95.94 95 TRP A CA 1
ATOM 802 C C . TRP A 1 95 ? -14.489 4.991 14.026 1.00 95.94 95 TRP A C 1
ATOM 804 O O . TRP A 1 95 ? -13.733 5.196 13.080 1.00 95.94 95 TRP A O 1
ATOM 814 N N . LEU A 1 96 ? -15.693 5.574 14.068 1.00 94.50 96 LEU A N 1
ATOM 815 C CA . LEU A 1 96 ? -16.165 6.472 13.002 1.00 94.50 96 LEU A CA 1
ATOM 816 C C . LEU A 1 96 ? -15.308 7.742 12.873 1.00 94.50 96 LEU A C 1
ATOM 818 O O . LEU A 1 96 ? -15.043 8.208 11.762 1.00 94.50 96 LEU A O 1
ATOM 822 N N . ALA A 1 97 ? -14.849 8.307 13.992 1.00 93.62 97 ALA A N 1
ATOM 823 C CA . ALA A 1 97 ? -13.921 9.436 13.975 1.00 93.62 97 ALA A CA 1
ATOM 824 C C . ALA A 1 97 ? -12.544 9.030 13.421 1.00 93.62 97 ALA A C 1
ATOM 826 O O . ALA A 1 97 ? -11.953 9.772 12.632 1.00 93.62 97 ALA A O 1
ATOM 827 N N . PHE A 1 98 ? -12.060 7.839 13.777 1.00 95.94 98 PHE A N 1
ATOM 828 C CA . PHE A 1 98 ? -10.847 7.255 13.215 1.00 95.94 98 PHE A CA 1
ATOM 829 C C . PHE A 1 98 ? -10.984 7.029 11.705 1.00 95.94 98 PHE A C 1
ATOM 831 O O . PHE A 1 98 ? -10.120 7.452 10.946 1.00 95.94 98 PHE A O 1
ATOM 838 N N . ARG A 1 99 ? -12.111 6.489 11.234 1.00 94.56 99 ARG A N 1
ATOM 839 C CA . ARG A 1 99 ? -12.415 6.331 9.806 1.00 94.56 99 ARG A CA 1
ATOM 840 C C . ARG A 1 99 ? -12.311 7.651 9.042 1.00 94.56 99 ARG A C 1
ATOM 842 O O . ARG A 1 99 ? -11.742 7.677 7.955 1.00 94.56 99 ARG A O 1
ATOM 849 N N . LEU A 1 100 ? -12.799 8.761 9.601 1.00 93.00 100 LEU A N 1
ATOM 850 C CA . LEU A 1 100 ? -12.627 10.079 8.975 1.00 93.00 100 LEU A CA 1
ATOM 851 C C . LEU A 1 100 ? -11.155 10.499 8.863 1.00 93.00 100 LEU A C 1
ATOM 853 O O . LEU A 1 100 ? -10.770 11.103 7.861 1.00 93.00 100 LEU A O 1
ATOM 857 N N . LEU A 1 101 ? -10.344 10.196 9.880 1.00 94.25 101 LEU A N 1
ATOM 858 C CA . LEU A 1 101 ? -8.902 10.438 9.856 1.00 94.25 101 LEU A CA 1
ATOM 859 C C . LEU A 1 101 ? -8.218 9.581 8.780 1.00 94.25 101 LEU A C 1
ATOM 861 O O . LEU A 1 101 ? -7.416 10.105 8.008 1.00 94.25 101 LEU A O 1
ATOM 865 N N . VAL A 1 102 ? -8.570 8.295 8.695 1.00 95.88 102 VAL A N 1
ATOM 866 C CA . VAL A 1 102 ? -8.074 7.379 7.660 1.00 95.88 102 VAL A CA 1
ATOM 867 C C . VAL A 1 102 ? -8.441 7.898 6.272 1.00 95.88 102 VAL A C 1
ATOM 869 O O . VAL A 1 102 ? -7.555 8.065 5.442 1.00 95.88 102 VAL A O 1
ATOM 872 N N . ASP A 1 103 ? -9.708 8.236 6.026 1.00 93.25 103 ASP A N 1
ATOM 873 C CA . ASP A 1 103 ? -10.162 8.775 4.738 1.00 93.25 103 ASP A CA 1
ATOM 874 C C . ASP A 1 103 ? -9.372 10.020 4.323 1.00 93.25 103 ASP A C 1
ATOM 876 O O . ASP A 1 103 ? -8.994 10.167 3.160 1.00 93.25 103 ASP A O 1
ATOM 880 N N . LEU A 1 104 ? -9.095 10.916 5.276 1.00 92.31 104 LEU A N 1
ATOM 881 C CA . LEU A 1 104 ? -8.290 12.107 5.031 1.00 92.31 104 LEU A CA 1
ATOM 882 C C . LEU A 1 104 ? -6.864 11.739 4.608 1.00 92.31 104 LEU A C 1
ATOM 884 O O . LEU A 1 104 ? -6.363 12.300 3.632 1.00 92.31 104 LEU A O 1
ATOM 888 N N . ILE A 1 105 ? -6.215 10.831 5.338 1.00 95.44 105 ILE A N 1
ATOM 889 C CA . ILE A 1 105 ? -4.830 10.426 5.087 1.00 95.44 105 ILE A CA 1
ATOM 890 C C . ILE A 1 105 ? -4.719 9.672 3.761 1.00 95.44 105 ILE A C 1
ATOM 892 O O . ILE A 1 105 ? -3.899 10.050 2.931 1.00 95.44 105 ILE A O 1
ATOM 896 N N . LEU A 1 106 ? -5.563 8.664 3.523 1.00 93.69 106 LEU A N 1
ATOM 897 C CA . LEU A 1 106 ? -5.526 7.843 2.308 1.00 93.69 106 LEU A CA 1
ATOM 898 C C . LEU A 1 106 ? -5.838 8.665 1.056 1.00 93.69 106 LEU A C 1
ATOM 900 O O . LEU A 1 106 ? -5.189 8.482 0.027 1.00 93.69 106 LEU A O 1
ATOM 904 N N . PHE A 1 107 ? -6.796 9.596 1.137 1.00 92.00 107 PHE A N 1
ATOM 905 C CA . PHE A 1 107 ? -7.091 10.487 0.017 1.00 92.00 107 PHE A CA 1
ATOM 906 C C . PHE A 1 107 ? -5.869 11.331 -0.360 1.00 92.00 107 PHE A C 1
ATOM 908 O O . PHE A 1 107 ? -5.533 11.436 -1.540 1.00 92.00 107 PHE A O 1
ATOM 915 N N . HIS A 1 108 ? -5.188 11.920 0.628 1.00 91.00 108 HIS A N 1
ATOM 916 C CA . HIS A 1 108 ? -4.004 12.734 0.361 1.00 91.00 108 HIS A CA 1
ATOM 917 C C . HIS A 1 108 ? -2.793 11.900 -0.052 1.00 91.00 108 HIS A C 1
ATOM 919 O O . HIS A 1 108 ? -2.065 12.325 -0.941 1.00 91.00 108 HIS A O 1
ATOM 925 N N . ASP A 1 109 ? -2.588 10.721 0.532 1.00 95.06 109 ASP A N 1
ATOM 926 C CA . ASP A 1 109 ? -1.527 9.797 0.127 1.00 95.06 109 ASP A CA 1
ATOM 927 C C . ASP A 1 109 ? -1.663 9.420 -1.356 1.00 95.06 109 ASP A C 1
ATOM 929 O O . ASP A 1 109 ? -0.730 9.637 -2.133 1.00 95.06 109 ASP A O 1
ATOM 933 N N . GLY A 1 110 ? -2.853 8.973 -1.774 1.00 93.12 110 GLY A N 1
ATOM 934 C CA . GLY A 1 110 ? -3.129 8.639 -3.170 1.00 93.12 110 GLY A CA 1
ATOM 935 C C . GLY A 1 110 ? -2.985 9.846 -4.098 1.00 93.12 110 GLY A C 1
ATOM 936 O O . GLY A 1 110 ? -2.312 9.767 -5.125 1.00 93.12 110 GLY A O 1
ATOM 937 N N . LEU A 1 111 ? -3.562 10.992 -3.730 1.00 91.69 111 LEU A N 1
ATOM 938 C CA . LEU A 1 111 ? -3.470 12.214 -4.529 1.00 91.69 111 LEU A CA 1
ATOM 939 C C . LEU A 1 111 ? -2.019 12.687 -4.701 1.00 91.69 111 LEU A C 1
ATOM 941 O O . LEU A 1 111 ? -1.589 12.973 -5.818 1.00 91.69 111 LEU A O 1
ATOM 945 N N . CYS A 1 112 ? -1.256 12.769 -3.611 1.00 93.06 112 CYS A N 1
ATOM 946 C CA . CYS A 1 112 ? 0.137 13.195 -3.653 1.00 93.06 112 CYS A CA 1
ATOM 947 C C . CYS A 1 112 ? 1.000 12.207 -4.439 1.00 93.06 112 CYS A C 1
ATOM 949 O O . CYS A 1 112 ? 1.889 12.655 -5.161 1.00 93.06 112 CYS A O 1
ATOM 951 N N . TYR A 1 113 ? 0.709 10.904 -4.372 1.00 95.88 113 TYR A N 1
ATOM 952 C CA . TYR A 1 113 ? 1.356 9.907 -5.222 1.00 95.88 113 TYR A CA 1
ATOM 953 C C . TYR A 1 113 ? 1.108 10.181 -6.709 1.00 95.88 113 TYR A C 1
ATOM 955 O O . TYR A 1 113 ? 2.062 10.235 -7.483 1.00 95.88 113 TYR A O 1
ATOM 963 N N . PHE A 1 114 ? -0.145 10.425 -7.114 1.00 93.75 114 PHE A N 1
ATOM 964 C CA . PHE A 1 114 ? -0.469 10.750 -8.507 1.00 93.75 114 PHE A CA 1
ATOM 965 C C . PHE A 1 114 ? 0.235 12.026 -8.982 1.00 93.75 114 PHE A C 1
ATOM 967 O O . PHE A 1 114 ? 0.800 12.045 -10.072 1.00 93.75 114 PHE A O 1
ATOM 974 N N . ILE A 1 115 ? 0.253 13.079 -8.162 1.00 92.50 115 ILE A N 1
ATOM 975 C CA . ILE A 1 115 ? 0.926 14.345 -8.495 1.00 92.50 115 ILE A CA 1
ATOM 976 C C . ILE A 1 115 ? 2.442 14.144 -8.617 1.00 92.50 115 ILE A C 1
ATOM 978 O O . ILE A 1 115 ? 3.054 14.633 -9.567 1.00 92.50 115 ILE A O 1
ATOM 982 N N . PHE A 1 116 ? 3.047 13.393 -7.695 1.00 94.75 116 PHE A N 1
ATOM 983 C CA . PHE A 1 116 ? 4.451 12.993 -7.772 1.00 94.75 116 PHE A CA 1
ATOM 984 C C . PHE A 1 116 ? 4.741 12.208 -9.061 1.00 94.75 116 PHE A C 1
ATOM 986 O O . PHE A 1 116 ? 5.683 12.543 -9.779 1.00 94.75 116 PHE A O 1
ATOM 993 N N . ALA A 1 117 ? 3.912 11.219 -9.396 1.00 96.00 117 ALA A N 1
ATOM 994 C CA . ALA A 1 117 ? 4.076 10.403 -10.594 1.00 96.00 117 ALA A CA 1
ATOM 995 C C . ALA A 1 117 ? 3.984 11.241 -11.880 1.00 96.00 117 ALA A C 1
ATOM 997 O O . ALA A 1 117 ? 4.785 11.057 -12.795 1.00 96.00 117 ALA A O 1
ATOM 998 N N . MET A 1 118 ? 3.070 12.216 -11.933 1.00 93.44 118 MET A N 1
ATOM 999 C CA . MET A 1 118 ? 2.993 13.167 -13.046 1.00 93.44 118 MET A CA 1
ATOM 1000 C C . MET A 1 118 ? 4.230 14.070 -13.123 1.00 93.44 118 MET A C 1
ATOM 1002 O O . MET A 1 118 ? 4.753 14.2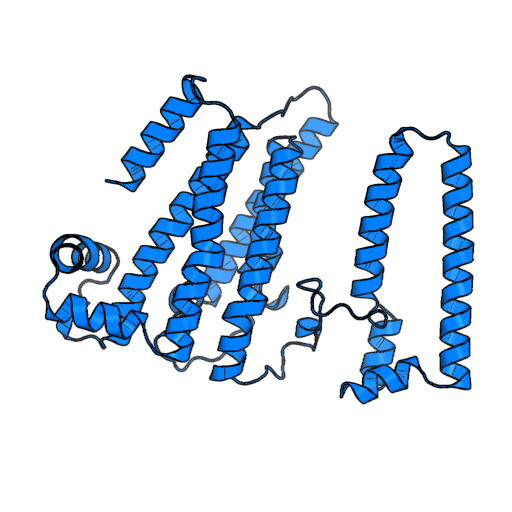91 -14.213 1.00 93.44 118 MET A O 1
ATOM 1006 N N . ALA A 1 119 ? 4.733 14.564 -11.986 1.00 92.75 119 ALA A N 1
ATOM 1007 C CA . ALA A 1 119 ? 5.928 15.411 -11.938 1.00 92.75 119 ALA A CA 1
ATOM 1008 C C . ALA A 1 119 ? 7.196 14.696 -12.440 1.00 92.75 119 ALA A C 1
ATOM 1010 O O . ALA A 1 119 ? 8.104 15.346 -12.962 1.00 92.75 119 ALA A O 1
ATOM 1011 N N . TYR A 1 120 ? 7.255 13.372 -12.275 1.00 94.88 120 TYR A N 1
ATOM 1012 C CA . TYR A 1 120 ? 8.355 12.501 -12.701 1.00 94.88 120 TYR A CA 1
ATOM 1013 C C . TYR A 1 120 ? 8.020 11.662 -13.941 1.00 94.88 120 TYR A C 1
ATOM 1015 O O . TYR A 1 120 ? 8.702 10.675 -14.210 1.00 94.88 120 TYR A O 1
ATOM 1023 N N . ASN A 1 121 ? 6.988 12.032 -14.700 1.00 95.00 121 ASN A N 1
ATOM 1024 C CA . ASN A 1 121 ? 6.640 11.336 -15.930 1.00 95.00 121 ASN A CA 1
ATOM 1025 C C . ASN A 1 121 ? 7.706 11.581 -17.014 1.00 95.00 121 ASN A C 1
ATOM 1027 O O . ASN A 1 121 ? 7.985 12.723 -17.379 1.00 95.00 121 ASN A O 1
ATOM 1031 N N . GLU A 1 122 ? 8.276 10.498 -17.529 1.00 94.06 122 GLU A N 1
ATOM 1032 C CA . GLU A 1 122 ? 9.292 10.463 -18.590 1.00 94.06 122 GLU A CA 1
ATOM 1033 C C . GLU A 1 122 ? 8.781 9.706 -19.830 1.00 94.06 122 GLU A C 1
ATOM 1035 O O . GLU A 1 122 ? 9.520 9.451 -20.781 1.00 94.06 122 GLU A O 1
ATOM 1040 N N . SER A 1 123 ? 7.498 9.341 -19.829 1.00 92.50 123 SER A N 1
ATOM 1041 C CA . SER A 1 123 ? 6.890 8.514 -20.860 1.00 92.50 123 SER A CA 1
ATOM 1042 C C . SER A 1 123 ? 6.856 9.220 -22.207 1.00 92.50 123 SER A C 1
ATOM 1044 O O . SER A 1 123 ? 6.317 10.317 -22.360 1.00 92.50 123 SER A O 1
ATOM 1046 N N . THR A 1 124 ? 7.405 8.537 -23.204 1.00 91.50 124 THR A N 1
ATOM 1047 C CA . THR A 1 124 ? 7.324 8.889 -24.619 1.00 91.50 124 THR A CA 1
ATOM 1048 C C . THR A 1 124 ? 6.741 7.701 -25.388 1.00 91.50 124 THR A C 1
ATOM 1050 O O . THR A 1 124 ? 6.842 6.556 -24.940 1.00 91.50 124 THR A O 1
ATOM 1053 N N . LEU A 1 125 ? 6.069 7.976 -26.511 1.00 89.69 125 LEU A N 1
ATOM 1054 C CA . LEU A 1 125 ? 5.442 6.965 -27.372 1.00 89.69 125 LEU A CA 1
ATOM 1055 C C . LEU A 1 125 ? 6.143 6.955 -28.729 1.00 89.69 125 LEU A C 1
ATOM 1057 O O . LEU A 1 125 ? 5.665 7.546 -29.694 1.00 89.69 125 LEU A O 1
ATOM 1061 N N . THR A 1 126 ? 7.322 6.343 -28.770 1.00 90.62 126 THR A N 1
ATOM 1062 C CA . THR A 1 126 ? 8.211 6.368 -29.940 1.00 90.62 126 THR A CA 1
ATOM 1063 C C . THR A 1 126 ? 8.273 5.026 -30.662 1.00 90.62 126 THR A C 1
ATOM 1065 O O . THR A 1 126 ? 8.423 5.001 -31.882 1.00 90.62 126 THR A O 1
ATOM 1068 N N . GLY A 1 127 ? 8.116 3.910 -29.941 1.00 91.75 127 GLY A N 1
ATOM 1069 C CA . GLY A 1 127 ? 8.194 2.561 -30.501 1.00 91.75 127 GLY A CA 1
ATOM 1070 C C . GLY A 1 127 ? 7.110 1.614 -29.989 1.00 91.75 127 GLY A C 1
ATOM 1071 O O . GLY A 1 127 ? 6.430 1.879 -29.002 1.00 91.75 127 GLY A O 1
ATOM 1072 N N . TRP A 1 128 ? 6.970 0.457 -30.644 1.00 91.94 128 TRP A N 1
ATOM 1073 C CA . TRP A 1 128 ? 5.993 -0.584 -30.278 1.00 91.94 128 TRP A CA 1
ATOM 1074 C C . TRP A 1 128 ? 6.116 -1.039 -28.812 1.00 91.94 128 TRP A C 1
ATOM 1076 O O . TRP A 1 128 ? 5.111 -1.313 -28.157 1.00 91.94 128 TRP A O 1
ATOM 1086 N N . MET A 1 129 ? 7.341 -1.044 -28.279 1.00 89.69 129 MET A N 1
ATOM 1087 C CA . MET A 1 129 ? 7.637 -1.384 -26.887 1.00 89.69 129 MET A CA 1
ATOM 1088 C C . MET A 1 129 ? 6.984 -0.403 -25.893 1.00 89.69 129 MET A C 1
ATOM 1090 O O . MET A 1 129 ? 6.549 -0.818 -24.820 1.00 89.69 129 MET A O 1
ATOM 1094 N N . ASP A 1 130 ? 6.850 0.879 -26.260 1.00 92.81 130 ASP A N 1
ATOM 1095 C CA . ASP A 1 130 ? 6.182 1.894 -25.435 1.00 92.81 130 ASP A CA 1
ATOM 1096 C C . ASP A 1 130 ? 4.675 1.626 -25.344 1.00 92.81 130 ASP A C 1
ATOM 1098 O O . ASP A 1 130 ? 4.085 1.734 -24.270 1.00 92.81 130 ASP A O 1
ATOM 1102 N N . TYR A 1 131 ? 4.053 1.205 -26.450 1.00 94.12 131 TYR A N 1
ATOM 1103 C CA . TYR A 1 131 ? 2.640 0.822 -26.462 1.00 94.12 131 TYR A CA 1
ATOM 1104 C C . TYR A 1 131 ? 2.384 -0.425 -25.616 1.00 94.12 131 TYR A C 1
ATOM 1106 O O . TYR A 1 131 ? 1.411 -0.455 -24.865 1.00 94.12 131 TYR A O 1
ATOM 1114 N N . VAL A 1 132 ? 3.270 -1.426 -25.679 1.00 95.19 132 VAL A N 1
ATOM 1115 C CA . VAL A 1 132 ? 3.192 -2.615 -24.813 1.00 95.19 132 VAL A CA 1
ATOM 1116 C C . VAL A 1 132 ? 3.341 -2.222 -23.342 1.00 95.19 132 VAL A C 1
ATOM 1118 O O . VAL A 1 132 ? 2.530 -2.645 -22.518 1.00 95.19 132 VAL A O 1
ATOM 1121 N N . ARG A 1 133 ? 4.318 -1.366 -23.008 1.00 95.31 133 ARG A N 1
ATOM 1122 C CA . ARG A 1 133 ? 4.512 -0.838 -21.647 1.00 95.31 133 ARG A CA 1
ATOM 1123 C C . ARG A 1 133 ? 3.252 -0.144 -21.135 1.00 95.31 133 ARG A C 1
ATOM 1125 O O . ARG A 1 133 ? 2.820 -0.422 -20.019 1.00 95.31 133 ARG A O 1
ATOM 1132 N N . VAL A 1 134 ? 2.655 0.736 -21.940 1.00 96.25 134 VAL A N 1
ATOM 1133 C CA . VAL A 1 134 ? 1.434 1.462 -21.567 1.00 96.25 134 VAL A CA 1
ATOM 1134 C C . VAL A 1 134 ? 0.243 0.520 -21.424 1.00 96.25 134 VAL A C 1
ATOM 1136 O O . VAL A 1 134 ? -0.471 0.606 -20.429 1.00 96.25 134 VAL A O 1
ATOM 1139 N N . ALA A 1 135 ? 0.050 -0.414 -22.359 1.00 97.00 135 ALA A N 1
ATOM 1140 C CA . ALA A 1 135 ? -1.018 -1.408 -22.282 1.00 97.00 135 ALA A CA 1
ATOM 1141 C C . ALA A 1 135 ? -0.901 -2.262 -21.010 1.00 97.00 135 ALA A C 1
ATOM 1143 O O . ALA A 1 135 ? -1.888 -2.451 -20.300 1.00 97.00 135 ALA A O 1
ATOM 1144 N N . MET A 1 136 ? 0.313 -2.707 -20.677 1.00 97.38 136 MET A N 1
ATOM 1145 C CA . MET A 1 136 ? 0.588 -3.437 -19.442 1.00 97.38 136 MET A CA 1
ATOM 1146 C C . MET A 1 136 ? 0.337 -2.565 -18.207 1.00 97.38 136 MET A C 1
ATOM 1148 O O . MET A 1 136 ? -0.340 -3.004 -17.283 1.00 97.38 136 MET A O 1
ATOM 1152 N N . GLY A 1 137 ? 0.794 -1.309 -18.208 1.00 97.62 137 GLY A N 1
ATOM 1153 C CA . GLY A 1 137 ? 0.536 -0.358 -17.124 1.00 97.62 137 GLY A CA 1
ATOM 1154 C C . GLY A 1 137 ? -0.958 -0.148 -16.860 1.00 97.62 137 GLY A C 1
ATOM 1155 O O . GLY A 1 137 ? -1.403 -0.230 -15.716 1.00 97.62 137 GLY A O 1
ATOM 1156 N N . MET A 1 138 ? -1.748 0.031 -17.922 1.00 97.75 138 MET A N 1
ATOM 1157 C CA . MET A 1 138 ? -3.207 0.139 -17.835 1.00 97.75 138 MET A CA 1
ATOM 1158 C C . MET A 1 138 ? -3.847 -1.147 -17.304 1.00 97.75 138 MET A C 1
ATOM 1160 O O . MET A 1 138 ? -4.703 -1.079 -16.423 1.00 97.75 138 MET A O 1
ATOM 1164 N N . ALA A 1 139 ? -3.417 -2.315 -17.792 1.00 98.06 139 ALA A N 1
ATOM 1165 C CA . ALA A 1 139 ? -3.927 -3.604 -17.332 1.00 98.06 139 ALA A CA 1
ATOM 1166 C C . ALA A 1 139 ? -3.691 -3.809 -15.826 1.00 98.06 139 ALA A C 1
ATOM 1168 O O . ALA A 1 139 ? -4.606 -4.220 -15.115 1.00 98.06 139 ALA A O 1
ATOM 1169 N N . LEU A 1 140 ? -2.505 -3.449 -15.319 1.00 97.81 140 LEU A N 1
ATOM 1170 C CA . LEU A 1 140 ? -2.186 -3.531 -13.890 1.00 97.81 140 LEU A CA 1
ATOM 1171 C C . LEU A 1 140 ? -3.052 -2.591 -13.038 1.00 97.81 140 LEU A C 1
ATOM 1173 O O . LEU A 1 140 ? -3.460 -2.970 -11.941 1.00 97.81 140 LEU A O 1
ATOM 1177 N N . ILE A 1 141 ? -3.370 -1.389 -13.529 1.00 97.19 141 ILE A N 1
ATOM 1178 C CA . ILE A 1 141 ? -4.265 -0.456 -12.826 1.00 97.19 141 ILE A CA 1
ATOM 1179 C C . ILE A 1 141 ? -5.696 -1.001 -12.786 1.00 97.19 141 ILE A C 1
ATOM 1181 O O . ILE A 1 141 ? -6.317 -0.997 -11.725 1.00 97.19 141 ILE A O 1
ATOM 1185 N N . VAL A 1 142 ? -6.213 -1.512 -13.906 1.00 97.56 142 VAL A N 1
ATOM 1186 C CA . VAL A 1 142 ? -7.553 -2.123 -13.955 1.00 97.56 142 VAL A CA 1
ATOM 1187 C C . VAL A 1 142 ? -7.632 -3.323 -13.012 1.00 97.56 142 VAL A C 1
ATOM 1189 O O . VAL A 1 142 ? -8.570 -3.427 -12.221 1.00 97.56 142 VAL A O 1
ATOM 1192 N N . PHE A 1 143 ? -6.617 -4.189 -13.037 1.00 96.00 143 PHE A N 1
ATOM 1193 C CA . PHE A 1 143 ? -6.513 -5.319 -12.119 1.00 96.00 143 PHE A CA 1
ATOM 1194 C C . PHE A 1 143 ? -6.490 -4.865 -10.655 1.00 96.00 143 PHE A C 1
ATOM 1196 O O . PHE A 1 143 ? -7.188 -5.431 -9.818 1.00 96.00 143 PHE A O 1
ATOM 1203 N N . ASN A 1 144 ? -5.752 -3.801 -10.339 1.00 95.56 144 ASN A N 1
ATOM 1204 C CA . ASN A 1 144 ? -5.696 -3.246 -8.992 1.00 95.56 144 ASN A CA 1
ATOM 1205 C C . ASN A 1 144 ? -7.056 -2.731 -8.499 1.00 95.56 144 ASN A C 1
ATOM 1207 O O . ASN A 1 144 ? -7.433 -3.004 -7.359 1.00 95.56 144 ASN A O 1
ATOM 1211 N N . VAL A 1 145 ? -7.801 -2.028 -9.358 1.00 95.50 145 VAL A N 1
ATOM 1212 C CA . VAL A 1 145 ? -9.159 -1.558 -9.045 1.00 95.50 145 VAL A CA 1
ATOM 1213 C C . VAL A 1 145 ? -10.082 -2.741 -8.769 1.00 95.50 145 VAL A C 1
ATOM 1215 O O . VAL A 1 145 ? -10.832 -2.701 -7.793 1.00 95.50 145 VAL A O 1
ATOM 1218 N N . TRP A 1 146 ? -10.001 -3.805 -9.573 1.00 95.50 146 TRP A N 1
ATOM 1219 C CA . TRP A 1 146 ? -10.759 -5.033 -9.338 1.00 95.50 146 TRP A CA 1
ATOM 1220 C C . TRP A 1 146 ? -10.404 -5.670 -7.987 1.00 95.50 146 TRP A C 1
ATOM 1222 O O . TRP A 1 146 ? -11.302 -5.857 -7.170 1.00 95.50 146 TRP A O 1
ATOM 1232 N N . VAL A 1 147 ? -9.114 -5.893 -7.697 1.00 93.88 147 VAL A N 1
ATOM 1233 C CA . VAL A 1 147 ? -8.638 -6.448 -6.413 1.00 93.88 147 VAL A CA 1
ATOM 1234 C C . VAL A 1 147 ? -9.153 -5.633 -5.227 1.00 93.88 147 VAL A C 1
ATOM 1236 O O . VAL A 1 147 ? -9.665 -6.196 -4.264 1.00 93.88 147 VAL A O 1
ATOM 1239 N N . LYS A 1 148 ? -9.031 -4.299 -5.278 1.00 93.69 148 LYS A N 1
ATOM 1240 C CA . LYS A 1 148 ? -9.469 -3.413 -4.187 1.00 93.69 148 LYS A CA 1
ATOM 1241 C C . LYS A 1 148 ? -10.986 -3.440 -4.010 1.00 93.69 148 LYS A C 1
ATOM 1243 O O . LYS A 1 148 ? -11.455 -3.483 -2.876 1.00 93.69 148 LYS A O 1
ATOM 1248 N N . SER A 1 149 ? -11.736 -3.438 -5.110 1.00 94.56 149 SER A N 1
ATOM 1249 C CA . SER A 1 149 ? -13.202 -3.455 -5.080 1.00 94.56 149 SER A CA 1
ATOM 1250 C C . SER A 1 149 ? -13.740 -4.784 -4.556 1.00 94.56 149 SER A C 1
ATOM 1252 O O . SER A 1 149 ? -14.639 -4.794 -3.718 1.00 94.56 149 SER A O 1
ATOM 1254 N N . ASP A 1 150 ? -13.170 -5.902 -5.009 1.00 93.44 150 ASP A N 1
ATOM 1255 C CA . ASP A 1 150 ? -13.581 -7.231 -4.565 1.00 93.44 150 ASP A CA 1
ATOM 1256 C C . ASP A 1 150 ? -13.176 -7.490 -3.110 1.00 93.44 150 ASP A C 1
ATOM 1258 O O . ASP A 1 150 ? -13.994 -7.953 -2.319 1.00 93.44 150 ASP A O 1
ATOM 1262 N N . ALA A 1 151 ? -11.974 -7.067 -2.698 1.00 91.19 151 ALA A N 1
ATOM 1263 C CA . ALA A 1 151 ? -11.576 -7.159 -1.298 1.00 91.19 151 ALA A CA 1
ATOM 1264 C C . ALA A 1 151 ? -12.528 -6.365 -0.390 1.00 91.19 151 ALA A C 1
ATOM 1266 O O . ALA A 1 151 ? -12.997 -6.889 0.619 1.00 91.19 151 ALA A O 1
ATOM 1267 N N . HIS A 1 152 ? -12.872 -5.129 -0.773 1.00 91.62 152 HIS A N 1
ATOM 1268 C CA . HIS A 1 152 ? -13.817 -4.298 -0.025 1.00 91.62 152 HIS A CA 1
ATOM 1269 C C . HIS A 1 152 ? -15.223 -4.915 0.034 1.00 91.62 152 HIS A C 1
ATOM 1271 O O . HIS A 1 152 ? -15.885 -4.857 1.072 1.00 91.62 152 HIS A O 1
ATOM 1277 N N . ARG A 1 153 ? -15.679 -5.552 -1.055 1.00 92.06 153 ARG A N 1
ATOM 1278 C CA . ARG A 1 153 ? -16.956 -6.281 -1.094 1.00 92.06 153 ARG A CA 1
ATOM 1279 C C . ARG A 1 153 ? -17.010 -7.376 -0.029 1.00 92.06 153 ARG A C 1
ATOM 1281 O O . ARG A 1 153 ? -18.083 -7.548 0.550 1.00 92.06 153 ARG A O 1
ATOM 1288 N N . VAL A 1 154 ? -15.907 -8.084 0.209 1.00 87.81 154 VAL A N 1
ATOM 1289 C CA . VAL A 1 154 ? -15.824 -9.194 1.171 1.00 87.81 154 VAL A CA 1
ATOM 1290 C C . VAL A 1 154 ? -15.706 -8.678 2.606 1.00 87.81 154 VAL A C 1
ATOM 1292 O O . VAL A 1 154 ? -16.552 -9.001 3.435 1.00 87.81 154 VAL A O 1
ATOM 1295 N N . VAL A 1 155 ? -14.721 -7.819 2.899 1.00 85.62 155 VAL A N 1
ATOM 1296 C CA . VAL A 1 155 ? -14.415 -7.411 4.289 1.00 85.62 155 VAL A CA 1
ATOM 1297 C C . VAL A 1 155 ? -15.312 -6.299 4.834 1.00 85.62 155 VAL A C 1
ATOM 1299 O O . VAL A 1 155 ? -15.428 -6.137 6.049 1.00 85.62 155 VAL A O 1
ATOM 1302 N N . LYS A 1 156 ? -15.975 -5.548 3.943 1.00 90.06 156 LYS A N 1
ATOM 1303 C CA . LYS A 1 156 ? -16.806 -4.375 4.262 1.00 90.06 156 LYS A CA 1
ATOM 1304 C C . LYS A 1 156 ? -16.036 -3.271 4.998 1.00 90.06 156 LYS A C 1
ATOM 1306 O O . LYS A 1 156 ? -14.850 -3.380 5.292 1.00 90.06 156 LYS A O 1
ATOM 1311 N N . ASP A 1 157 ? -16.736 -2.180 5.304 1.00 90.06 157 ASP A N 1
ATOM 1312 C CA . ASP A 1 157 ? -16.168 -1.020 5.998 1.00 90.06 157 ASP A CA 1
ATOM 1313 C C . ASP A 1 157 ? -15.495 -1.383 7.326 1.00 90.06 157 ASP A C 1
ATOM 1315 O O . ASP A 1 157 ? -14.445 -0.840 7.648 1.00 90.06 157 ASP A O 1
ATOM 1319 N N . TYR A 1 158 ? -16.078 -2.300 8.095 1.00 90.94 158 TYR A N 1
ATOM 1320 C CA . TYR A 1 158 ? -15.561 -2.642 9.416 1.00 90.94 158 TYR A CA 1
ATOM 1321 C C . TYR A 1 158 ? -14.098 -3.107 9.367 1.00 90.94 158 TYR A C 1
ATOM 1323 O O . TYR A 1 158 ? -13.235 -2.458 9.956 1.00 90.94 158 TYR A O 1
ATOM 1331 N N . ALA A 1 159 ? -13.793 -4.158 8.604 1.00 89.81 159 ALA A N 1
ATOM 1332 C CA . ALA A 1 159 ? -12.423 -4.653 8.497 1.00 89.81 159 ALA A CA 1
ATOM 1333 C C . ALA A 1 159 ? -11.554 -3.798 7.554 1.00 89.81 159 ALA A C 1
ATOM 1335 O O . ALA A 1 159 ? -10.353 -3.683 7.776 1.00 89.81 159 ALA A O 1
ATOM 1336 N N . TRP A 1 160 ? -12.135 -3.104 6.563 1.00 92.19 160 TRP A N 1
ATOM 1337 C CA . TRP A 1 160 ? -11.382 -2.165 5.715 1.00 92.19 160 TRP A CA 1
ATOM 1338 C C . TRP A 1 160 ? -10.763 -0.998 6.504 1.00 92.19 160 TRP A C 1
ATOM 1340 O O . TRP A 1 160 ? -9.727 -0.465 6.109 1.00 92.19 160 TRP A O 1
ATOM 1350 N N . TYR A 1 161 ? -11.398 -0.594 7.609 1.00 95.12 161 TYR A N 1
ATOM 1351 C CA . TYR A 1 161 ? -10.964 0.505 8.474 1.00 95.12 161 TYR A CA 1
ATOM 1352 C C . TYR A 1 161 ? -10.517 0.032 9.870 1.00 95.12 161 TYR A C 1
ATOM 1354 O O . TYR A 1 161 ? -10.685 0.785 10.832 1.00 95.12 161 TYR A O 1
ATOM 1362 N N . TRP A 1 162 ? -9.961 -1.181 9.994 1.00 95.56 162 TRP A N 1
ATOM 1363 C CA . TRP A 1 162 ? -9.391 -1.714 11.249 1.00 95.56 162 TRP A CA 1
ATOM 1364 C C . TRP A 1 162 ? -10.344 -1.622 12.455 1.00 95.56 162 TRP A C 1
ATOM 1366 O O . TRP A 1 162 ? -9.960 -1.194 13.543 1.00 95.56 162 TRP A O 1
ATOM 1376 N N . GLY A 1 163 ? -11.628 -1.929 12.255 1.00 94.31 163 GLY A N 1
ATOM 1377 C CA . GLY A 1 163 ? -12.647 -1.804 13.301 1.00 94.31 163 GLY A CA 1
ATOM 1378 C C . GLY A 1 163 ? -12.434 -2.729 14.499 1.00 94.31 163 GLY A C 1
ATOM 1379 O O . GLY A 1 163 ? -12.815 -2.372 15.611 1.00 94.31 163 GLY A O 1
ATOM 1380 N N . ASP A 1 164 ? -11.749 -3.850 14.294 1.00 93.12 164 ASP A N 1
ATOM 1381 C CA . ASP A 1 164 ? -11.368 -4.820 15.323 1.00 93.12 164 ASP A CA 1
ATOM 1382 C C . ASP A 1 164 ? -10.414 -4.259 16.387 1.00 93.12 164 ASP A C 1
ATOM 1384 O O . ASP A 1 164 ? -10.424 -4.728 17.525 1.00 93.12 164 ASP A O 1
ATOM 1388 N N . PHE A 1 165 ? -9.704 -3.167 16.083 1.00 95.81 165 PHE A N 1
ATOM 1389 C CA . PHE A 1 165 ? -8.950 -2.398 17.079 1.00 95.81 165 PHE A CA 1
ATOM 1390 C C . PHE A 1 165 ? -9.842 -1.641 18.079 1.00 95.81 165 PHE A C 1
ATOM 1392 O O . PHE A 1 165 ? -9.352 -1.164 19.106 1.00 95.81 165 PHE A O 1
ATOM 1399 N N . PHE A 1 166 ? -11.134 -1.477 17.787 1.00 95.94 166 PHE A N 1
ATOM 1400 C CA . PHE A 1 166 ? -12.062 -0.678 18.592 1.00 95.94 166 PHE A CA 1
ATOM 1401 C C . PHE A 1 166 ? -13.133 -1.518 19.278 1.00 95.94 166 PHE A C 1
ATOM 1403 O O . PHE A 1 166 ? -13.443 -1.282 20.441 1.00 95.94 166 PHE A O 1
ATOM 1410 N N . PHE A 1 167 ? -13.734 -2.459 18.560 1.00 92.75 167 PHE A N 1
ATOM 1411 C CA . PHE A 1 167 ? -14.782 -3.333 19.076 1.00 92.75 167 PHE A CA 1
ATOM 1412 C C . PHE A 1 167 ? -14.829 -4.603 18.235 1.00 92.75 167 PHE A C 1
ATOM 1414 O O . PHE A 1 167 ? -14.422 -4.575 17.085 1.00 92.75 167 PHE A O 1
ATOM 1421 N N . GLN A 1 168 ? -15.346 -5.698 18.789 1.00 89.38 168 GLN A N 1
ATOM 1422 C CA . GLN A 1 168 ? -15.511 -6.956 18.061 1.00 89.38 168 GLN A CA 1
ATOM 1423 C C . GLN A 1 168 ? -16.917 -7.056 17.468 1.00 89.38 168 GLN A C 1
ATOM 1425 O O . GLN A 1 168 ? -17.904 -6.684 18.104 1.00 89.38 168 GLN A O 1
ATOM 1430 N N . LEU A 1 169 ? -17.003 -7.589 16.253 1.00 82.56 169 LEU A N 1
ATOM 1431 C CA . LEU A 1 169 ? -18.249 -8.018 15.631 1.00 82.56 169 LEU A CA 1
ATOM 1432 C C . LEU A 1 169 ? -18.217 -9.534 15.470 1.00 82.56 169 LEU A C 1
ATOM 1434 O O . LEU A 1 169 ? -17.253 -10.076 14.929 1.00 82.56 169 LEU A O 1
ATOM 1438 N N . ASP A 1 170 ? -19.289 -10.199 15.895 1.00 68.94 170 ASP A N 1
ATOM 1439 C CA . ASP A 1 170 ? -19.475 -11.627 15.659 1.00 68.94 170 ASP A CA 1
ATOM 1440 C C . ASP A 1 170 ? -19.664 -11.865 14.154 1.00 68.94 170 ASP A C 1
ATOM 1442 O O . ASP A 1 170 ? -20.717 -11.582 13.579 1.00 68.94 170 ASP A O 1
ATOM 1446 N N . GLY A 1 171 ? -18.621 -12.363 13.496 1.00 61.78 171 GLY A N 1
ATOM 1447 C CA . GLY A 1 171 ? -18.629 -12.656 12.070 1.00 61.78 171 GLY A CA 1
ATOM 1448 C C . GLY A 1 171 ? -17.584 -13.708 11.724 1.00 61.78 171 GLY A C 1
ATOM 1449 O O . GLY A 1 171 ? -16.442 -13.635 12.169 1.00 61.78 171 GLY A O 1
ATOM 1450 N N . ALA A 1 172 ? -17.972 -14.706 10.931 1.00 58.09 172 ALA A N 1
ATOM 1451 C CA . ALA A 1 172 ? -17.024 -15.679 10.405 1.00 58.09 172 ALA A CA 1
ATOM 1452 C C . ALA A 1 172 ? -16.182 -15.042 9.287 1.00 58.09 172 ALA A C 1
ATOM 1454 O O . ALA A 1 172 ? -16.724 -14.339 8.429 1.00 58.09 172 ALA A O 1
ATOM 1455 N N . LEU A 1 173 ? -14.876 -15.332 9.259 1.00 63.12 173 LEU A N 1
ATOM 1456 C CA . LEU A 1 173 ? -14.043 -15.061 8.087 1.00 63.12 173 LEU A CA 1
ATOM 1457 C C . LEU A 1 173 ? -14.641 -15.796 6.885 1.00 63.12 173 LEU A C 1
ATOM 1459 O O . LEU A 1 173 ? -14.716 -17.024 6.864 1.00 63.12 173 LEU A O 1
ATOM 1463 N N . THR A 1 174 ? -15.075 -15.034 5.887 1.00 62.75 174 THR A N 1
ATOM 1464 C CA . THR A 1 174 ? -15.510 -15.586 4.607 1.00 62.75 174 THR A CA 1
ATOM 1465 C C . THR A 1 174 ? -14.333 -15.509 3.645 1.00 62.75 174 THR A C 1
ATOM 1467 O O . THR A 1 174 ? -13.899 -14.429 3.253 1.00 62.75 174 THR A O 1
ATOM 1470 N N . PHE A 1 175 ? -13.771 -16.667 3.306 1.00 66.81 175 PHE A N 1
ATOM 1471 C CA . PHE A 1 175 ? -12.811 -16.782 2.214 1.00 66.81 175 PHE A CA 1
ATOM 1472 C C . PHE A 1 175 ? -13.614 -16.819 0.912 1.00 66.81 175 PHE A C 1
ATOM 1474 O O . PHE A 1 175 ? -14.149 -17.860 0.547 1.00 66.81 175 PHE A O 1
ATOM 1481 N N . ASP A 1 176 ? -13.780 -15.652 0.292 1.00 76.12 176 ASP A N 1
ATOM 1482 C CA . ASP A 1 176 ? -14.513 -15.460 -0.964 1.00 76.12 176 ASP A CA 1
ATOM 1483 C C . ASP A 1 176 ? -13.711 -14.529 -1.888 1.00 76.12 176 ASP A C 1
ATOM 1485 O O . ASP A 1 176 ? -13.035 -13.597 -1.437 1.00 76.12 176 ASP A O 1
ATOM 1489 N N . GLY A 1 177 ? -13.793 -14.780 -3.193 1.00 84.19 177 GLY A N 1
ATOM 1490 C CA . GLY A 1 177 ? -13.192 -13.958 -4.237 1.00 84.19 177 GLY A CA 1
ATOM 1491 C C . GLY A 1 177 ? -11.676 -13.830 -4.104 1.00 84.19 177 GLY A C 1
ATOM 1492 O O . GLY A 1 177 ? -10.938 -14.809 -4.034 1.00 84.19 177 GLY A O 1
ATOM 1493 N N . VAL A 1 178 ? -11.180 -12.595 -4.082 1.00 82.00 178 VAL A N 1
ATOM 1494 C CA . VAL A 1 178 ? -9.742 -12.299 -4.067 1.00 82.00 178 VAL A CA 1
ATOM 1495 C C . VAL A 1 178 ? -9.010 -12.828 -2.821 1.00 82.00 178 VAL A C 1
ATOM 1497 O O . VAL A 1 178 ? -7.793 -13.013 -2.868 1.00 82.00 178 VAL A O 1
ATOM 1500 N N . PHE A 1 179 ? -9.728 -13.128 -1.734 1.00 81.69 179 PHE A N 1
ATOM 1501 C CA . PHE A 1 179 ? -9.157 -13.760 -0.538 1.00 81.69 179 PHE A CA 1
ATOM 1502 C C . PHE A 1 179 ? -8.828 -15.249 -0.725 1.00 81.69 179 PHE A C 1
ATOM 1504 O O . PHE A 1 179 ? -8.079 -15.805 0.074 1.00 81.69 179 PHE A O 1
ATOM 1511 N N . GLU A 1 180 ? -9.318 -15.888 -1.792 1.00 81.81 180 GLU A N 1
ATOM 1512 C CA . GLU A 1 180 ? -8.866 -17.227 -2.196 1.00 81.81 180 GLU A CA 1
ATOM 1513 C C . GLU A 1 180 ? -7.479 -17.186 -2.856 1.00 81.81 180 GLU A C 1
ATOM 1515 O O . GLU A 1 180 ? -6.728 -18.157 -2.800 1.00 81.81 180 GLU A O 1
ATOM 1520 N N . LEU A 1 181 ? -7.130 -16.057 -3.483 1.00 78.81 181 LEU A N 1
ATOM 1521 C CA . LEU A 1 181 ? -5.866 -15.887 -4.203 1.00 78.81 181 LEU A CA 1
ATOM 1522 C C . LEU A 1 181 ? -4.714 -15.505 -3.273 1.00 78.81 181 LEU A C 1
ATOM 1524 O O . LEU A 1 181 ? -3.574 -15.907 -3.497 1.00 78.81 181 LEU A O 1
ATOM 1528 N N . ALA A 1 182 ? -4.994 -14.680 -2.266 1.00 78.75 182 ALA A N 1
ATOM 1529 C CA . ALA A 1 182 ? -4.002 -14.212 -1.311 1.00 78.75 182 ALA A CA 1
ATOM 1530 C C . ALA A 1 182 ? -4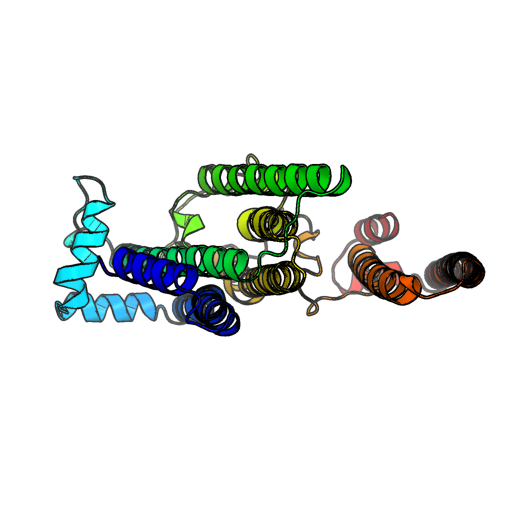.654 -13.950 0.055 1.00 78.75 182 ALA A C 1
ATOM 1532 O O . ALA A 1 182 ? -5.766 -13.429 0.093 1.00 78.75 182 ALA A O 1
ATOM 1533 N N . PRO A 1 183 ? -3.954 -14.209 1.177 1.00 74.75 183 PRO A N 1
ATOM 1534 C CA . PRO A 1 183 ? -4.502 -14.005 2.522 1.00 74.75 183 PRO A CA 1
ATOM 1535 C C . PRO A 1 183 ? -4.746 -12.523 2.841 1.00 74.75 183 PRO A C 1
ATOM 1537 O O . PRO A 1 183 ? -5.721 -12.167 3.495 1.00 74.75 183 PRO A O 1
ATOM 1540 N N . HIS A 1 184 ? -3.879 -11.642 2.331 1.00 81.44 184 HIS A N 1
ATOM 1541 C CA . HIS A 1 184 ? -3.966 -10.192 2.519 1.00 81.44 184 HIS A CA 1
ATOM 1542 C C . HIS A 1 184 ? -3.969 -9.482 1.161 1.00 81.44 184 HIS A C 1
ATOM 1544 O O . HIS A 1 184 ? -3.011 -8.775 0.819 1.00 81.44 184 HIS A O 1
ATOM 1550 N N . PRO A 1 185 ? -5.021 -9.662 0.345 1.00 86.12 185 PRO A N 1
ATOM 1551 C CA . PRO A 1 185 ? -5.052 -9.193 -1.036 1.00 86.12 185 PRO A CA 1
ATOM 1552 C C . PRO A 1 185 ? -4.997 -7.665 -1.111 1.00 86.12 185 PRO A C 1
ATOM 1554 O O . PRO A 1 185 ? -4.426 -7.113 -2.045 1.00 86.12 185 PRO A O 1
ATOM 1557 N N . MET A 1 186 ? -5.498 -6.957 -0.093 1.00 86.75 186 MET A N 1
ATOM 1558 C CA . MET A 1 186 ? -5.421 -5.495 -0.006 1.00 86.75 186 MET A CA 1
ATOM 1559 C C . MET A 1 186 ? -3.995 -4.955 0.140 1.00 86.75 186 MET A C 1
ATOM 1561 O O . MET A 1 186 ? -3.721 -3.857 -0.358 1.00 86.75 186 MET A O 1
ATOM 1565 N N . TYR A 1 187 ? -3.131 -5.697 0.835 1.00 87.88 187 TYR A N 1
ATOM 1566 C CA . TYR A 1 187 ? -1.757 -5.309 1.159 1.00 87.88 187 TYR A CA 1
ATOM 1567 C C . TYR A 1 187 ? -0.760 -5.835 0.125 1.00 87.88 187 TYR A C 1
ATOM 1569 O O . TYR A 1 187 ? 0.211 -5.149 -0.151 1.00 87.88 187 TYR A O 1
ATOM 1577 N N . SER A 1 188 ? -1.036 -7.002 -0.468 1.00 86.19 188 SER A N 1
ATOM 1578 C CA . SER A 1 188 ? -0.192 -7.660 -1.474 1.00 86.19 188 SER A CA 1
ATOM 1579 C C . SER A 1 188 ? -0.576 -7.256 -2.907 1.00 86.19 188 SER A C 1
ATOM 1581 O O . SER A 1 188 ? -0.028 -6.317 -3.485 1.00 86.19 188 SER A O 1
ATOM 1583 N N . LEU A 1 189 ? -1.579 -7.917 -3.491 1.00 86.88 189 LEU A N 1
ATOM 1584 C CA . LEU A 1 189 ? -2.062 -7.669 -4.857 1.00 86.88 189 LEU A CA 1
ATOM 1585 C C . LEU A 1 189 ? -2.594 -6.234 -5.036 1.00 86.88 189 LEU A C 1
ATOM 1587 O O . LEU A 1 189 ? -2.505 -5.629 -6.107 1.00 86.88 189 LEU A O 1
ATOM 1591 N N . GLY A 1 190 ? -3.100 -5.647 -3.955 1.00 86.50 190 GLY A N 1
ATOM 1592 C CA . GLY A 1 190 ? -3.652 -4.303 -3.886 1.00 86.50 190 GLY A CA 1
ATOM 1593 C C . GLY A 1 190 ? -2.639 -3.174 -4.093 1.00 86.50 190 GLY A C 1
ATOM 1594 O O . GLY A 1 190 ? -3.064 -2.021 -4.147 1.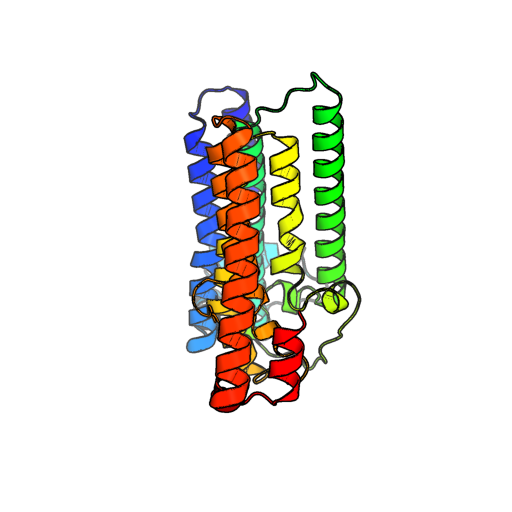00 86.50 190 GLY A O 1
ATOM 1595 N N . TYR A 1 191 ? -1.347 -3.466 -4.266 1.00 92.81 191 TYR A N 1
ATOM 1596 C CA . TYR A 1 191 ? -0.318 -2.482 -4.631 1.00 92.81 191 TYR A CA 1
ATOM 1597 C C . TYR A 1 191 ? 0.156 -2.576 -6.085 1.00 92.81 191 TYR A C 1
ATOM 1599 O O . TYR A 1 191 ? 0.884 -1.700 -6.551 1.00 92.81 191 TYR A O 1
ATOM 1607 N N . VAL A 1 192 ? -0.327 -3.561 -6.848 1.00 94.69 192 VAL A N 1
ATOM 1608 C CA . VAL A 1 192 ? 0.035 -3.750 -8.264 1.00 94.69 192 VAL A CA 1
ATOM 1609 C C . VAL A 1 192 ? -0.238 -2.506 -9.127 1.00 94.69 192 VAL A C 1
ATOM 1611 O O . VAL A 1 192 ? 0.494 -2.234 -10.079 1.00 94.69 192 VAL A O 1
ATOM 1614 N N . GLY A 1 193 ? -1.221 -1.681 -8.749 1.00 96.00 193 GLY A N 1
ATOM 1615 C CA . GLY A 1 193 ? -1.519 -0.415 -9.422 1.00 96.00 193 GLY A CA 1
ATOM 1616 C C . GLY A 1 193 ? -0.366 0.593 -9.382 1.00 96.00 193 GLY A C 1
ATOM 1617 O O . GLY A 1 193 ? -0.181 1.324 -10.350 1.00 96.00 193 GLY A O 1
ATOM 1618 N N . TYR A 1 194 ? 0.460 0.591 -8.331 1.00 97.25 194 TYR A N 1
ATOM 1619 C CA . TYR A 1 194 ? 1.632 1.469 -8.236 1.00 97.25 194 TYR A CA 1
ATOM 1620 C C . TYR A 1 194 ? 2.686 1.090 -9.286 1.00 97.25 194 TYR A C 1
ATOM 1622 O O . TYR A 1 194 ? 3.268 1.951 -9.948 1.00 97.25 194 TYR A O 1
ATOM 1630 N N . TYR A 1 195 ? 2.881 -0.211 -9.517 1.00 97.25 195 TYR A N 1
ATOM 1631 C CA . TYR A 1 195 ? 3.737 -0.688 -10.602 1.00 97.25 195 TYR A CA 1
ATOM 1632 C C . TYR A 1 195 ? 3.138 -0.351 -11.972 1.00 97.25 195 TYR A C 1
ATOM 1634 O O . TYR A 1 195 ? 3.865 0.081 -12.865 1.00 97.25 195 TYR A O 1
ATOM 1642 N N . GLY A 1 196 ? 1.812 -0.434 -12.118 1.00 97.50 196 GLY A N 1
ATOM 1643 C CA . GLY A 1 196 ? 1.109 0.042 -13.310 1.00 97.50 196 GLY A CA 1
ATOM 1644 C C . GLY A 1 196 ? 1.388 1.516 -13.615 1.00 97.50 196 GLY A C 1
ATOM 1645 O O . GLY A 1 196 ? 1.813 1.846 -14.721 1.00 97.50 196 GLY A O 1
ATOM 1646 N N . VAL A 1 197 ? 1.252 2.394 -12.617 1.00 97.75 197 VAL A N 1
ATOM 1647 C CA . VAL A 1 197 ? 1.581 3.826 -12.737 1.00 97.75 197 VAL A CA 1
ATOM 1648 C C . VAL A 1 197 ? 3.056 4.029 -13.089 1.00 97.75 197 VAL A C 1
ATOM 1650 O O . VAL A 1 197 ? 3.362 4.833 -13.966 1.00 97.75 197 VAL A O 1
ATOM 1653 N N . SER A 1 198 ? 3.977 3.265 -12.494 1.00 97.56 198 SER A N 1
ATOM 1654 C CA . SER A 1 198 ? 5.403 3.364 -12.834 1.00 97.56 198 SER A CA 1
ATOM 1655 C C . SER A 1 198 ? 5.707 3.030 -14.304 1.00 97.56 198 SER A C 1
ATOM 1657 O O . SER A 1 198 ? 6.520 3.714 -14.929 1.00 97.56 198 SER A O 1
ATOM 1659 N N . LEU A 1 199 ? 5.001 2.049 -14.886 1.00 96.88 199 LEU A N 1
ATOM 1660 C CA . LEU A 1 199 ? 5.094 1.713 -16.311 1.00 96.88 199 LEU A CA 1
ATOM 1661 C C . LEU A 1 199 ? 4.518 2.827 -17.188 1.00 96.88 199 LEU A C 1
ATOM 1663 O O . LEU A 1 199 ? 5.126 3.188 -18.197 1.00 96.88 199 LEU A O 1
ATOM 1667 N N . LEU A 1 200 ? 3.377 3.403 -16.797 1.00 97.38 200 LEU A N 1
ATOM 1668 C CA . LEU A 1 200 ? 2.772 4.523 -17.521 1.00 97.38 200 LEU A CA 1
ATOM 1669 C C . LEU A 1 200 ? 3.682 5.749 -17.543 1.00 97.38 200 LEU A C 1
ATOM 1671 O O . LEU A 1 200 ? 3.799 6.385 -18.587 1.00 97.38 200 LEU A O 1
ATOM 1675 N N . CYS A 1 201 ? 4.339 6.042 -16.420 1.00 97.06 201 CYS A N 1
ATOM 1676 C CA . CYS A 1 201 ? 5.272 7.155 -16.280 1.00 97.06 201 CYS A CA 1
ATOM 1677 C C . CYS A 1 201 ? 6.642 6.894 -16.917 1.00 97.06 201 CYS A C 1
ATOM 1679 O O . CYS A 1 201 ? 7.422 7.835 -17.031 1.00 97.06 201 CYS A O 1
ATOM 1681 N N . ALA A 1 202 ? 6.955 5.646 -17.288 1.00 96.25 202 ALA A N 1
ATOM 1682 C CA . ALA A 1 202 ? 8.269 5.221 -17.778 1.00 96.25 202 ALA A CA 1
ATOM 1683 C C . ALA A 1 202 ? 9.439 5.705 -16.894 1.00 96.25 202 ALA A C 1
ATOM 1685 O O . ALA A 1 202 ? 10.477 6.111 -17.404 1.00 96.25 202 ALA A O 1
ATOM 1686 N N . SER A 1 203 ? 9.257 5.702 -15.568 1.00 95.62 203 SER A N 1
ATOM 1687 C CA . SER A 1 203 ? 10.111 6.453 -14.641 1.00 95.62 203 SER A CA 1
ATOM 1688 C C . SER A 1 203 ? 10.643 5.583 -13.505 1.00 95.62 203 SER A C 1
ATOM 1690 O O . SER A 1 203 ? 9.876 5.066 -12.685 1.00 95.62 203 SER A O 1
ATOM 1692 N N . TYR A 1 204 ? 11.973 5.457 -13.416 1.00 94.12 204 TYR A N 1
ATOM 1693 C CA . TYR A 1 204 ? 12.641 4.728 -12.331 1.00 94.12 204 TYR A CA 1
ATOM 1694 C C . TYR A 1 204 ? 12.378 5.337 -10.944 1.00 94.12 204 TYR A C 1
ATOM 1696 O O . TYR A 1 204 ? 12.076 4.568 -10.029 1.00 94.12 204 TYR A O 1
ATOM 1704 N N . PRO A 1 205 ? 12.420 6.674 -10.743 1.00 95.44 205 PRO A N 1
ATOM 1705 C CA . PRO A 1 205 ? 12.012 7.271 -9.472 1.00 95.44 205 PRO A CA 1
ATOM 1706 C C . PRO A 1 205 ? 10.605 6.847 -9.046 1.00 95.44 205 PRO A C 1
ATOM 1708 O O . PRO A 1 205 ? 10.407 6.460 -7.896 1.00 95.44 205 PRO A O 1
ATOM 1711 N N . VAL A 1 206 ? 9.639 6.855 -9.972 1.00 97.75 206 VAL A N 1
ATOM 1712 C CA . VAL A 1 206 ? 8.266 6.419 -9.675 1.00 97.75 206 VAL A CA 1
ATOM 1713 C C . VAL A 1 206 ? 8.240 4.939 -9.306 1.00 97.75 206 VAL A C 1
ATOM 1715 O O . VAL A 1 206 ? 7.575 4.577 -8.337 1.00 97.75 206 VAL A O 1
ATOM 1718 N N . PHE A 1 207 ? 8.996 4.089 -10.004 1.00 96.44 207 PHE A N 1
ATOM 1719 C CA . PHE A 1 207 ? 9.109 2.663 -9.688 1.00 96.44 207 PHE A CA 1
ATOM 1720 C C . PHE A 1 207 ? 9.686 2.400 -8.288 1.00 96.44 207 PHE A C 1
ATOM 1722 O O . PHE A 1 207 ? 9.067 1.692 -7.496 1.00 96.44 207 PHE A O 1
ATOM 1729 N N . PHE A 1 208 ? 10.827 2.995 -7.932 1.00 95.50 208 PHE A N 1
ATOM 1730 C CA . PHE A 1 208 ? 11.451 2.752 -6.626 1.00 95.50 208 PHE A CA 1
ATOM 1731 C C . PHE A 1 208 ? 10.644 3.335 -5.465 1.00 95.50 208 PHE A C 1
ATOM 1733 O O . PHE A 1 208 ? 10.549 2.714 -4.408 1.00 95.50 208 PHE A O 1
ATOM 1740 N N . VAL A 1 209 ? 10.006 4.490 -5.661 1.00 97.00 209 VAL A N 1
ATOM 1741 C CA . VAL A 1 209 ? 9.097 5.069 -4.662 1.00 97.00 209 VAL A CA 1
ATOM 1742 C C . VAL A 1 209 ? 7.845 4.205 -4.496 1.00 97.00 209 VAL A C 1
ATOM 1744 O O . VAL A 1 209 ? 7.394 3.997 -3.373 1.00 97.00 209 VAL A O 1
ATOM 1747 N N . SER A 1 210 ? 7.325 3.638 -5.587 1.00 97.69 210 SER A N 1
ATOM 1748 C CA . SER A 1 210 ? 6.225 2.663 -5.564 1.00 97.69 210 SER A CA 1
ATOM 1749 C C . SER A 1 210 ? 6.590 1.392 -4.804 1.00 97.69 210 SER A C 1
ATOM 1751 O O . SER A 1 210 ? 5.812 0.904 -3.987 1.00 97.69 210 SER A O 1
ATOM 1753 N N . LEU A 1 211 ? 7.798 0.882 -5.042 1.00 94.31 211 LEU A N 1
ATOM 1754 C CA . LEU A 1 211 ? 8.336 -0.274 -4.344 1.00 94.31 211 LEU A CA 1
ATOM 1755 C C . LEU A 1 211 ? 8.485 0.008 -2.843 1.00 94.31 211 LEU A C 1
ATOM 1757 O O . LEU A 1 211 ? 8.013 -0.778 -2.028 1.00 94.31 211 LEU A O 1
ATOM 1761 N N . ALA A 1 212 ? 9.068 1.152 -2.474 1.00 94.75 212 ALA A N 1
ATOM 1762 C CA . ALA A 1 212 ? 9.185 1.570 -1.080 1.00 94.75 212 ALA A CA 1
ATOM 1763 C C . ALA A 1 212 ? 7.807 1.713 -0.413 1.00 94.75 212 ALA A C 1
ATOM 1765 O O . ALA A 1 212 ? 7.600 1.198 0.680 1.00 94.75 212 ALA A O 1
ATOM 1766 N N . ALA A 1 213 ? 6.841 2.345 -1.083 1.00 96.56 213 ALA A N 1
ATOM 1767 C CA . ALA A 1 213 ? 5.473 2.483 -0.590 1.00 96.56 213 ALA A CA 1
ATOM 1768 C C . ALA A 1 213 ? 4.806 1.124 -0.314 1.00 96.56 213 ALA A C 1
ATOM 1770 O O . ALA A 1 213 ? 4.158 0.960 0.720 1.00 96.56 213 ALA A O 1
ATOM 1771 N N . HIS A 1 214 ? 5.009 0.140 -1.195 1.00 95.25 214 HIS A N 1
ATOM 1772 C CA . HIS A 1 214 ? 4.529 -1.225 -0.986 1.00 95.25 214 HIS A CA 1
ATOM 1773 C C . HIS A 1 214 ? 5.242 -1.905 0.194 1.00 95.25 214 HIS A C 1
ATOM 1775 O O . HIS A 1 214 ? 4.583 -2.493 1.048 1.00 95.25 214 HIS A O 1
ATOM 1781 N N . PHE A 1 215 ? 6.564 -1.755 0.323 1.00 91.19 215 PHE A N 1
ATOM 1782 C CA . PHE A 1 215 ? 7.298 -2.273 1.482 1.00 91.19 215 PHE A CA 1
ATOM 1783 C C . PHE A 1 215 ? 6.810 -1.682 2.807 1.00 91.19 215 PHE A C 1
ATOM 1785 O O . PHE A 1 215 ? 6.625 -2.429 3.764 1.00 91.19 215 PHE A O 1
ATOM 1792 N N . LEU A 1 216 ? 6.558 -0.369 2.878 1.00 93.62 216 LEU A N 1
ATOM 1793 C CA . LEU A 1 216 ? 5.983 0.251 4.078 1.00 93.62 216 LEU A CA 1
ATOM 1794 C C . LEU A 1 216 ? 4.597 -0.316 4.405 1.00 93.62 216 LEU A C 1
ATOM 1796 O O . LEU A 1 216 ? 4.257 -0.468 5.578 1.00 93.62 216 LEU A O 1
ATOM 1800 N N . GLN A 1 217 ? 3.815 -0.662 3.385 1.00 94.75 217 GLN A N 1
ATOM 1801 C CA . GLN A 1 217 ? 2.518 -1.290 3.578 1.00 94.75 217 GLN A CA 1
ATOM 1802 C C . GLN A 1 217 ? 2.633 -2.698 4.169 1.00 94.75 217 GLN A C 1
ATOM 1804 O O . GLN A 1 217 ? 1.923 -3.026 5.119 1.00 94.75 217 GLN A O 1
ATOM 1809 N N . LEU A 1 218 ? 3.529 -3.524 3.630 1.00 89.75 218 LEU A N 1
ATOM 1810 C CA . LEU A 1 218 ? 3.798 -4.852 4.179 1.00 89.75 218 LEU A CA 1
ATOM 1811 C C . LEU A 1 218 ? 4.384 -4.746 5.597 1.00 89.75 218 LEU A C 1
ATOM 1813 O O . LEU A 1 218 ? 4.070 -5.555 6.471 1.00 89.75 218 LEU A O 1
ATOM 1817 N N . ALA A 1 219 ? 5.193 -3.711 5.861 1.00 88.94 219 ALA A N 1
ATOM 1818 C CA . ALA A 1 219 ? 5.745 -3.441 7.186 1.00 88.94 219 ALA A CA 1
ATOM 1819 C C . ALA A 1 219 ? 4.625 -3.150 8.184 1.00 88.94 219 ALA A C 1
ATOM 1821 O O . ALA A 1 219 ? 4.590 -3.749 9.253 1.00 88.94 219 ALA A O 1
ATOM 1822 N N . PHE A 1 220 ? 3.673 -2.300 7.805 1.00 93.56 220 PHE A N 1
ATOM 1823 C CA . PHE A 1 220 ? 2.488 -2.022 8.608 1.00 93.56 220 PHE A CA 1
ATOM 1824 C C . PHE A 1 220 ? 1.676 -3.298 8.895 1.00 93.56 220 PHE A C 1
ATOM 1826 O O . PHE A 1 220 ? 1.370 -3.568 10.056 1.00 93.56 220 PHE A O 1
ATOM 1833 N N . LEU A 1 221 ? 1.409 -4.125 7.875 1.00 90.75 221 LEU A N 1
ATOM 1834 C CA . LEU A 1 221 ? 0.697 -5.398 8.043 1.00 90.75 221 LEU A CA 1
ATOM 1835 C C . LEU A 1 221 ? 1.407 -6.315 9.053 1.00 90.75 221 LEU A C 1
ATOM 1837 O O . LEU A 1 221 ? 0.778 -6.849 9.961 1.00 90.75 221 LEU A O 1
ATOM 1841 N N . SER A 1 222 ? 2.720 -6.491 8.909 1.00 86.25 222 SER A N 1
ATOM 1842 C CA . SER A 1 222 ? 3.499 -7.425 9.734 1.00 86.25 222 SER A CA 1
ATOM 1843 C C . SER A 1 222 ? 3.762 -6.937 11.165 1.00 86.25 222 SER A C 1
ATOM 1845 O O . SER A 1 222 ? 3.839 -7.755 12.078 1.00 86.25 222 SER A O 1
ATOM 1847 N N . ILE A 1 223 ? 3.918 -5.625 11.373 1.00 89.12 223 ILE A N 1
ATOM 1848 C CA . ILE A 1 223 ? 4.323 -5.037 12.663 1.00 89.12 223 ILE A CA 1
ATOM 1849 C C . ILE A 1 223 ? 3.115 -4.592 13.495 1.00 89.12 223 ILE A C 1
ATOM 1851 O O . ILE A 1 223 ? 3.205 -4.571 14.722 1.00 89.12 223 ILE A O 1
ATOM 1855 N N . VAL A 1 224 ? 2.005 -4.210 12.856 1.00 93.50 224 VAL A N 1
ATOM 1856 C CA . VAL A 1 224 ? 0.847 -3.615 13.541 1.00 93.50 224 VAL A CA 1
ATOM 1857 C C . VAL A 1 224 ? -0.373 -4.521 13.452 1.00 93.50 224 VAL A C 1
ATOM 1859 O O . VAL A 1 224 ? -0.910 -4.923 14.480 1.00 93.50 224 VAL A O 1
ATOM 1862 N N . GLU A 1 225 ? -0.803 -4.862 12.241 1.00 90.12 225 GLU A N 1
ATOM 1863 C CA . GLU A 1 225 ? -2.085 -5.543 12.034 1.00 90.12 225 GLU A CA 1
ATOM 1864 C C . GLU A 1 225 ? -2.032 -7.026 12.404 1.00 90.12 225 GLU A C 1
ATOM 1866 O O . GLU A 1 225 ? -2.865 -7.490 13.173 1.00 90.12 225 GLU A O 1
ATOM 1871 N N . THR A 1 226 ? -1.016 -7.760 11.944 1.00 89.25 226 THR A N 1
ATOM 1872 C CA . THR A 1 226 ? -0.875 -9.199 12.236 1.00 89.25 226 THR A CA 1
ATOM 1873 C C . THR A 1 226 ? -0.755 -9.475 13.737 1.00 89.25 226 THR A C 1
ATOM 1875 O O . THR A 1 226 ? -1.532 -10.282 14.239 1.00 89.25 226 THR A O 1
ATOM 1878 N N . PRO A 1 227 ? 0.103 -8.770 14.507 1.00 90.56 227 PRO A N 1
ATOM 1879 C CA . PRO A 1 227 ? 0.178 -8.984 15.952 1.00 90.56 227 PRO A CA 1
ATOM 1880 C C . PRO A 1 227 ? -1.132 -8.670 16.688 1.00 90.56 227 PRO A C 1
ATOM 1882 O O . PRO A 1 227 ? -1.430 -9.298 17.703 1.00 90.56 227 PRO A O 1
ATOM 1885 N N . HIS A 1 228 ? -1.918 -7.705 16.197 1.00 91.00 228 HIS A N 1
ATOM 1886 C CA . HIS A 1 228 ? -3.237 -7.413 16.753 1.00 91.00 228 HIS A CA 1
ATOM 1887 C C . HIS A 1 228 ? -4.252 -8.516 16.424 1.00 91.00 228 HIS A C 1
ATOM 1889 O O . HIS A 1 228 ? -4.935 -8.996 17.327 1.00 91.00 228 HIS A O 1
ATOM 1895 N N . MET A 1 229 ? -4.309 -8.969 15.167 1.00 87.38 229 MET A N 1
ATOM 1896 C CA . MET A 1 229 ? -5.171 -10.084 14.767 1.00 87.38 229 MET A CA 1
ATOM 1897 C C . MET A 1 229 ? -4.853 -11.347 15.575 1.00 87.38 229 MET A C 1
ATOM 1899 O O . MET A 1 229 ? -5.768 -11.962 16.115 1.00 87.38 229 MET A O 1
ATOM 1903 N N . ASP A 1 230 ? -3.571 -11.680 15.748 1.00 87.44 230 ASP A N 1
ATOM 1904 C CA . ASP A 1 230 ? -3.136 -12.828 16.553 1.00 87.44 230 ASP A CA 1
ATOM 1905 C C . ASP A 1 230 ? -3.554 -12.692 18.027 1.00 87.44 230 ASP A C 1
ATOM 1907 O O . ASP A 1 230 ? -3.918 -13.679 18.668 1.00 87.44 230 ASP A O 1
ATOM 1911 N N . LYS A 1 231 ? -3.535 -11.469 18.580 1.00 87.94 231 LYS A N 1
ATOM 1912 C CA . LYS A 1 231 ? -3.984 -11.183 19.953 1.00 87.94 231 LYS A CA 1
ATOM 1913 C C . LYS A 1 231 ? -5.488 -11.419 20.126 1.00 87.94 231 LYS A C 1
ATOM 1915 O O . LYS A 1 231 ? -5.899 -11.885 21.187 1.00 87.94 231 LYS A O 1
ATOM 1920 N N . ILE A 1 232 ? -6.297 -11.058 19.130 1.00 88.50 232 ILE A N 1
ATOM 1921 C CA . ILE A 1 232 ? -7.764 -11.057 19.227 1.00 88.50 232 ILE A CA 1
ATOM 1922 C C . ILE A 1 232 ? -8.384 -12.381 18.771 1.00 88.50 232 ILE A C 1
ATOM 1924 O O . ILE A 1 232 ? -9.270 -12.907 19.443 1.00 88.50 232 ILE A O 1
ATOM 1928 N N . TYR A 1 233 ? -7.917 -12.925 17.651 1.00 84.19 233 TYR A N 1
ATOM 1929 C CA . TYR A 1 233 ? -8.479 -14.122 17.022 1.00 84.19 233 TYR A CA 1
ATOM 1930 C C . TYR A 1 233 ? -7.656 -15.386 17.299 1.00 84.19 233 TYR A C 1
ATOM 1932 O O . TYR A 1 233 ? -8.097 -16.492 16.985 1.00 84.19 233 TYR A O 1
ATOM 1940 N N . GLY A 1 234 ? -6.479 -15.238 17.912 1.00 79.25 234 GLY A N 1
ATOM 1941 C CA . GLY A 1 234 ? -5.497 -16.308 18.026 1.00 79.25 234 GLY A CA 1
ATOM 1942 C C . GLY A 1 234 ? -4.747 -16.546 16.708 1.00 79.25 234 GLY A C 1
ATOM 1943 O O . GLY A 1 234 ? -5.105 -15.995 15.666 1.00 79.25 234 GLY A O 1
ATOM 1944 N N . PRO A 1 235 ? -3.697 -17.381 16.728 1.00 67.25 235 PRO A N 1
ATOM 1945 C CA 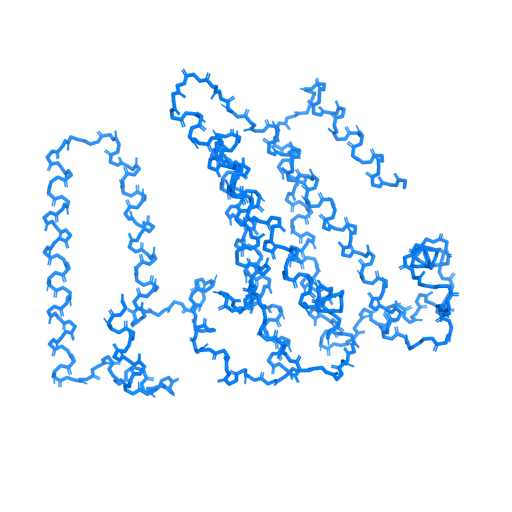. PRO A 1 235 ? -2.968 -17.731 15.517 1.00 67.25 235 PRO A CA 1
ATOM 1946 C C . PRO A 1 235 ? -3.872 -18.539 14.572 1.00 67.25 235 PRO A C 1
ATOM 1948 O O . PRO A 1 235 ? -4.438 -19.561 14.964 1.00 67.25 235 PRO A O 1
ATOM 1951 N N . SER A 1 236 ? -4.010 -18.081 13.324 1.00 53.03 236 SER A N 1
ATOM 1952 C CA . SER A 1 236 ? -4.888 -18.703 12.321 1.00 53.03 236 SER A CA 1
ATOM 1953 C C . SER A 1 236 ? -4.490 -20.164 12.023 1.00 53.03 236 SER A C 1
ATOM 1955 O O . SER A 1 236 ? -3.360 -20.394 11.589 1.00 53.03 236 SER A O 1
ATOM 1957 N N . PRO A 1 237 ? -5.394 -21.157 12.185 1.00 42.69 237 PRO A N 1
ATOM 1958 C CA . PRO A 1 237 ? -5.121 -22.559 11.836 1.00 42.69 237 PRO A CA 1
ATOM 1959 C C . PRO A 1 237 ? -5.195 -22.857 10.329 1.00 42.69 237 PRO A C 1
ATOM 1961 O O . PRO A 1 237 ? -4.704 -23.892 9.886 1.00 42.69 237 PRO A O 1
ATOM 1964 N N . SER A 1 238 ? -5.881 -22.001 9.561 1.00 37.38 238 SER A N 1
ATOM 1965 C CA . SER A 1 238 ? -6.293 -22.245 8.168 1.00 37.38 238 SER A CA 1
ATOM 1966 C C . SER A 1 238 ? -5.802 -21.198 7.173 1.00 37.38 238 SER A C 1
ATOM 1968 O O . SER A 1 238 ? -6.058 -21.328 5.977 1.00 37.38 238 SER A O 1
ATOM 1970 N N . ALA A 1 239 ? -5.032 -20.202 7.616 1.00 38.53 239 ALA A N 1
ATOM 1971 C CA . ALA A 1 239 ? -3.964 -19.762 6.738 1.00 38.53 239 ALA A CA 1
ATOM 1972 C C . ALA A 1 239 ? -3.096 -21.010 6.538 1.00 38.53 239 ALA A C 1
ATOM 1974 O O . ALA A 1 239 ? -2.692 -21.613 7.539 1.00 38.53 239 ALA A O 1
ATOM 1975 N N . PRO A 1 240 ? -2.770 -21.428 5.301 1.00 35.59 240 PRO A N 1
ATOM 1976 C CA . PRO A 1 240 ? -1.576 -22.230 5.163 1.00 35.59 240 PRO A CA 1
ATOM 1977 C C . PRO A 1 240 ? -0.494 -21.489 5.955 1.00 35.59 240 PRO A C 1
ATOM 1979 O O . PRO A 1 240 ? -0.496 -20.255 6.073 1.00 35.59 240 PRO A O 1
ATOM 1982 N N . THR A 1 241 ? 0.473 -22.204 6.485 1.00 40.75 241 THR A N 1
ATOM 1983 C CA . THR A 1 241 ? 1.707 -21.618 7.007 1.00 40.75 241 THR A CA 1
ATOM 1984 C C . THR A 1 241 ? 2.489 -20.816 5.933 1.00 40.75 241 THR A C 1
ATOM 1986 O O . THR A 1 241 ? 3.682 -20.613 6.083 1.00 40.75 241 THR A O 1
ATOM 1989 N N . THR A 1 242 ? 1.827 -20.294 4.888 1.00 38.44 242 THR A N 1
ATOM 1990 C CA . THR A 1 242 ? 2.119 -19.116 4.050 1.00 38.44 242 THR A CA 1
ATOM 1991 C C . THR A 1 242 ? 2.039 -17.779 4.806 1.00 38.44 242 THR A C 1
ATOM 1993 O O . THR A 1 242 ? 2.584 -16.788 4.342 1.00 38.44 242 THR A O 1
ATOM 1996 N N . GLY A 1 243 ? 1.482 -17.729 6.029 1.00 40.00 243 GLY A N 1
ATOM 1997 C CA . GLY A 1 243 ? 1.851 -16.677 7.014 1.00 40.00 243 GLY A CA 1
ATOM 1998 C C . GLY A 1 243 ? 3.337 -16.742 7.431 1.00 40.00 243 GLY A C 1
ATOM 1999 O O . GLY A 1 243 ? 3.869 -15.876 8.122 1.00 40.00 243 GLY A O 1
ATOM 2000 N N . THR A 1 244 ? 3.983 -17.809 6.965 1.00 47.09 244 THR A N 1
ATOM 2001 C CA . THR A 1 244 ? 5.402 -18.105 6.850 1.00 47.09 244 THR A CA 1
ATOM 2002 C C . THR A 1 244 ? 6.283 -17.073 6.186 1.00 47.09 244 THR A C 1
ATOM 2004 O O . THR A 1 244 ? 7.415 -16.843 6.609 1.00 47.09 244 THR A O 1
ATOM 2007 N N . ASP A 1 245 ? 5.776 -16.561 5.068 1.00 51.72 245 ASP A N 1
ATOM 2008 C CA . ASP A 1 245 ? 6.608 -16.079 3.976 1.00 51.72 245 ASP A CA 1
ATOM 2009 C C . ASP A 1 245 ? 7.347 -14.804 4.366 1.00 51.72 245 ASP A C 1
ATOM 2011 O O . ASP A 1 245 ? 6.925 -14.047 5.245 1.00 51.72 245 ASP A O 1
ATOM 2015 N N . MET A 1 246 ? 8.486 -14.579 3.715 1.00 51.69 246 MET A N 1
ATOM 2016 C CA . MET A 1 246 ? 9.318 -13.389 3.850 1.00 51.69 246 MET A CA 1
ATOM 2017 C C . MET A 1 246 ? 8.567 -12.138 3.356 1.00 51.69 246 MET A C 1
ATOM 2019 O O . MET A 1 246 ? 8.915 -11.531 2.352 1.00 51.69 246 MET A O 1
ATOM 2023 N N . LEU A 1 247 ? 7.515 -11.726 4.066 1.00 53.75 247 LEU A N 1
ATOM 2024 C CA . LEU A 1 247 ? 6.785 -10.484 3.813 1.00 53.75 247 LEU A CA 1
ATOM 2025 C C . LEU A 1 247 ? 7.694 -9.278 4.088 1.00 53.75 247 LEU A C 1
ATOM 2027 O O . LEU A 1 247 ? 7.583 -8.249 3.425 1.00 53.75 247 LEU A O 1
ATOM 2031 N N . LEU A 1 248 ? 8.640 -9.434 5.024 1.00 51.97 248 LEU A N 1
ATOM 2032 C CA . LEU A 1 248 ? 9.795 -8.564 5.229 1.00 51.97 248 LEU A CA 1
ATOM 2033 C C . LEU A 1 248 ? 11.016 -9.378 5.670 1.00 51.97 248 LEU A C 1
ATOM 2035 O O . LEU A 1 248 ? 10.874 -10.423 6.302 1.00 51.97 248 LEU A O 1
ATOM 2039 N N . PHE A 1 249 ? 12.216 -8.838 5.413 1.00 56.97 249 PHE A N 1
ATOM 2040 C CA . PHE A 1 249 ? 13.540 -9.413 5.724 1.00 56.97 249 PHE A CA 1
ATOM 2041 C C . PHE A 1 249 ? 13.717 -9.969 7.154 1.00 56.97 249 PHE A C 1
ATOM 2043 O O . PHE A 1 249 ? 14.660 -10.710 7.412 1.00 56.97 249 PHE A O 1
ATOM 2050 N N . TRP A 1 250 ? 12.819 -9.633 8.081 1.00 52.06 250 TRP A N 1
ATOM 2051 C CA . TRP A 1 250 ? 12.833 -10.054 9.481 1.00 52.06 250 TRP A CA 1
ATOM 2052 C C . TRP A 1 250 ? 12.626 -11.557 9.711 1.00 52.06 250 TRP A C 1
ATOM 2054 O O . TRP A 1 250 ? 13.018 -12.048 10.766 1.00 52.06 250 TRP A O 1
ATOM 2064 N N . ARG A 1 251 ? 12.023 -12.289 8.763 1.00 62.75 251 ARG A N 1
ATOM 2065 C CA . ARG A 1 251 ? 11.761 -13.740 8.880 1.00 62.75 251 ARG A CA 1
ATOM 2066 C C . ARG A 1 251 ? 12.406 -14.568 7.764 1.00 62.75 251 ARG A C 1
ATOM 2068 O O . ARG A 1 251 ? 11.862 -15.600 7.390 1.00 62.75 251 ARG A O 1
ATOM 2075 N N . PHE A 1 252 ? 13.535 -14.100 7.228 1.00 69.81 252 PHE A N 1
ATOM 2076 C CA . PHE A 1 252 ? 14.293 -14.845 6.220 1.00 69.81 252 PHE A CA 1
ATOM 2077 C C . PHE A 1 252 ? 14.692 -16.227 6.743 1.00 69.81 252 PHE A C 1
ATOM 2079 O O . PHE A 1 252 ? 15.366 -16.318 7.772 1.00 69.81 252 PHE A O 1
ATOM 2086 N N . ASP A 1 253 ? 14.343 -17.277 6.004 1.00 71.50 253 ASP A N 1
ATOM 2087 C CA . ASP A 1 253 ? 14.842 -18.626 6.246 1.00 71.50 253 ASP A CA 1
ATOM 2088 C C . ASP A 1 253 ? 15.561 -19.162 5.004 1.00 71.50 253 ASP A C 1
ATOM 2090 O O . ASP A 1 253 ? 14.975 -19.333 3.937 1.00 71.50 253 ASP A O 1
ATOM 2094 N N . ILE A 1 254 ? 16.847 -19.485 5.155 1.00 78.88 254 ILE A N 1
ATOM 2095 C CA . ILE A 1 254 ? 17.656 -20.077 4.083 1.00 78.88 254 ILE A CA 1
ATOM 2096 C C . ILE A 1 254 ? 17.155 -21.470 3.665 1.00 78.88 254 ILE A C 1
ATOM 2098 O O . ILE A 1 254 ? 17.449 -21.927 2.563 1.00 78.88 254 ILE A O 1
ATOM 2102 N N . HIS A 1 255 ? 16.399 -22.150 4.529 1.00 75.69 255 HIS A N 1
ATOM 2103 C CA . HIS A 1 255 ? 15.774 -23.438 4.238 1.00 75.69 255 HIS A CA 1
ATOM 2104 C C . HIS A 1 255 ? 14.413 -23.302 3.546 1.00 75.69 255 HIS A C 1
ATOM 2106 O O . HIS A 1 255 ? 13.801 -24.312 3.199 1.00 75.69 255 HIS A O 1
ATOM 2112 N N . ARG A 1 256 ? 13.921 -22.080 3.315 1.00 75.81 256 ARG A N 1
ATOM 2113 C CA . ARG A 1 256 ? 12.696 -21.857 2.552 1.00 75.81 256 ARG A CA 1
ATOM 2114 C C . ARG A 1 256 ? 13.030 -21.511 1.107 1.00 75.81 256 ARG A C 1
ATOM 2116 O O . ARG A 1 256 ? 13.698 -20.515 0.827 1.00 75.81 256 ARG A O 1
ATOM 2123 N N . ALA A 1 257 ? 12.534 -22.323 0.176 1.00 74.50 257 ALA A N 1
ATOM 2124 C CA . ALA A 1 257 ? 12.815 -22.155 -1.248 1.00 74.50 257 ALA A CA 1
ATOM 2125 C C . ALA A 1 257 ? 12.388 -20.774 -1.772 1.00 74.50 257 ALA A C 1
ATOM 2127 O O . ALA A 1 257 ? 13.149 -20.136 -2.494 1.00 74.50 257 ALA A O 1
ATOM 2128 N N . THR A 1 258 ? 11.231 -20.263 -1.343 1.00 73.69 258 THR A N 1
ATOM 2129 C CA . THR A 1 258 ? 10.713 -18.942 -1.744 1.00 73.69 258 THR A CA 1
ATOM 2130 C C . THR A 1 258 ? 11.661 -17.798 -1.386 1.00 73.69 258 THR A C 1
ATOM 2132 O O . THR A 1 258 ? 11.872 -16.887 -2.189 1.00 73.69 258 THR A O 1
ATOM 2135 N N . ASP A 1 259 ? 12.271 -17.854 -0.204 1.00 76.12 259 ASP A N 1
ATOM 2136 C CA . ASP A 1 259 ? 13.142 -16.803 0.321 1.00 76.12 259 ASP A CA 1
ATOM 2137 C C . ASP A 1 259 ? 14.470 -16.792 -0.449 1.00 76.12 259 ASP A C 1
ATOM 2139 O O . ASP A 1 259 ? 14.935 -15.744 -0.908 1.00 76.12 259 ASP A O 1
ATOM 2143 N N . VAL A 1 260 ? 15.041 -17.979 -0.683 1.00 79.12 260 VAL A N 1
ATOM 2144 C CA . VAL A 1 260 ? 16.251 -18.152 -1.497 1.00 79.12 260 VAL A CA 1
ATOM 2145 C C . VAL A 1 260 ? 16.000 -17.747 -2.950 1.00 79.12 260 VAL A C 1
ATOM 2147 O O . VAL A 1 260 ? 16.804 -17.008 -3.519 1.00 79.12 260 VAL A O 1
ATOM 2150 N N . MET A 1 261 ? 14.879 -18.163 -3.550 1.00 76.88 261 MET A N 1
ATOM 2151 C CA . MET A 1 261 ? 14.509 -17.772 -4.914 1.00 76.88 261 MET A CA 1
ATOM 2152 C C . MET A 1 261 ? 14.347 -16.259 -5.047 1.00 76.88 261 MET A C 1
ATOM 2154 O O . MET A 1 261 ? 14.806 -15.688 -6.033 1.00 76.88 261 MET A O 1
ATOM 2158 N N . THR A 1 262 ? 13.758 -15.596 -4.051 1.00 78.56 262 THR A N 1
ATOM 2159 C CA . THR A 1 262 ? 13.597 -14.136 -4.054 1.00 78.56 262 THR A CA 1
ATOM 2160 C C . THR A 1 262 ? 14.953 -13.433 -4.039 1.00 78.56 262 THR A C 1
ATOM 2162 O O . THR A 1 262 ? 15.195 -12.540 -4.852 1.00 78.56 262 THR A O 1
ATOM 2165 N N . VAL A 1 263 ? 15.874 -13.863 -3.170 1.00 80.94 263 VAL A N 1
ATOM 2166 C CA . VAL A 1 263 ? 17.238 -13.312 -3.120 1.00 80.94 263 VAL A CA 1
ATOM 2167 C C . VAL A 1 263 ? 17.972 -13.557 -4.436 1.00 80.94 263 VAL A C 1
ATOM 2169 O O . VAL A 1 263 ? 18.551 -12.623 -4.990 1.00 80.94 263 VAL A O 1
ATOM 2172 N N . LEU A 1 264 ? 17.917 -14.779 -4.971 1.00 79.81 264 LEU A N 1
ATOM 2173 C CA . LEU A 1 264 ? 18.537 -15.118 -6.251 1.00 79.81 264 LEU A CA 1
ATOM 2174 C C . LEU A 1 264 ? 17.965 -14.282 -7.396 1.00 79.81 264 LEU A C 1
ATOM 2176 O O . LEU A 1 264 ? 18.737 -13.776 -8.202 1.00 79.81 264 LEU A O 1
ATOM 2180 N N . PHE A 1 265 ? 16.649 -14.074 -7.433 1.00 78.25 265 PHE A N 1
ATOM 2181 C CA . PHE A 1 265 ? 15.985 -13.258 -8.445 1.00 78.25 265 PHE A CA 1
ATOM 2182 C C . PHE A 1 265 ? 16.402 -11.783 -8.367 1.00 78.25 265 PHE A C 1
ATOM 2184 O O . PHE A 1 265 ? 16.690 -11.151 -9.389 1.00 78.25 265 PHE A O 1
ATOM 2191 N N . VAL A 1 266 ? 16.483 -11.219 -7.158 1.00 80.38 266 VAL A N 1
ATOM 2192 C CA . VAL A 1 266 ? 16.960 -9.843 -6.943 1.00 80.38 266 VAL A CA 1
ATOM 2193 C C . VAL A 1 266 ? 18.422 -9.714 -7.363 1.00 80.38 266 VAL A C 1
ATOM 2195 O O . VAL A 1 266 ? 18.756 -8.807 -8.126 1.00 80.38 266 VAL A O 1
ATOM 2198 N N . LEU A 1 267 ? 19.283 -10.639 -6.929 1.00 79.56 267 LEU A N 1
ATOM 2199 C CA . LEU A 1 267 ? 20.695 -10.662 -7.310 1.00 79.56 267 LEU A CA 1
ATOM 2200 C C . LEU A 1 267 ? 20.860 -10.810 -8.821 1.00 79.56 267 LEU A C 1
ATOM 2202 O O . LEU A 1 267 ? 21.624 -10.050 -9.408 1.00 79.56 267 LEU A O 1
ATOM 2206 N N . SER A 1 268 ? 20.109 -11.708 -9.464 1.00 72.81 268 SER A N 1
ATOM 2207 C CA . SER A 1 268 ? 20.139 -11.869 -10.917 1.00 72.81 268 SER A CA 1
ATOM 2208 C C . SER A 1 268 ? 19.646 -10.618 -11.632 1.00 72.81 268 SER A C 1
ATOM 2210 O O . SER A 1 268 ? 20.204 -10.248 -12.652 1.00 72.81 268 SER A O 1
ATOM 2212 N N . THR A 1 269 ? 18.648 -9.915 -11.091 1.00 73.62 269 THR A N 1
ATOM 2213 C CA . THR A 1 269 ? 18.143 -8.672 -11.693 1.00 73.62 269 THR A CA 1
ATOM 2214 C C . THR A 1 269 ? 19.180 -7.550 -11.603 1.00 73.62 269 THR A C 1
ATOM 2216 O O . THR A 1 269 ? 19.432 -6.866 -12.594 1.00 73.62 269 THR A O 1
ATOM 2219 N N . ILE A 1 270 ? 19.824 -7.380 -10.442 1.00 77.62 270 ILE A N 1
ATOM 2220 C CA . ILE A 1 270 ? 20.920 -6.416 -10.248 1.00 77.62 270 ILE A CA 1
ATOM 2221 C C . ILE A 1 270 ? 22.086 -6.753 -11.177 1.00 77.62 270 ILE A C 1
ATOM 2223 O O . ILE A 1 270 ? 22.629 -5.871 -11.841 1.00 77.62 270 ILE A O 1
ATOM 2227 N N . LEU A 1 271 ? 22.444 -8.034 -11.239 1.00 72.69 271 LEU A N 1
ATOM 2228 C CA . LEU A 1 271 ? 23.531 -8.540 -12.057 1.00 72.69 271 LEU A CA 1
ATOM 2229 C C . LEU A 1 271 ? 23.237 -8.322 -13.545 1.00 72.69 271 LEU A C 1
ATOM 2231 O O . LEU A 1 271 ? 24.047 -7.699 -14.214 1.00 72.69 271 LEU A O 1
ATOM 2235 N N . VAL A 1 272 ? 22.052 -8.681 -14.048 1.00 70.69 272 VAL A N 1
ATOM 2236 C CA . VAL A 1 272 ? 21.619 -8.412 -15.434 1.00 70.69 272 VAL A CA 1
ATOM 2237 C C . VAL A 1 272 ? 21.655 -6.916 -15.760 1.00 70.69 272 VAL A C 1
ATOM 2239 O O . VAL A 1 272 ? 22.114 -6.532 -16.835 1.00 70.69 272 VAL A O 1
ATOM 2242 N N . HIS A 1 273 ? 21.225 -6.053 -14.836 1.00 67.12 273 HIS A N 1
ATOM 2243 C CA . HIS A 1 273 ? 21.273 -4.605 -15.043 1.00 67.12 273 HIS A CA 1
ATOM 2244 C C . HIS A 1 273 ? 22.716 -4.072 -15.089 1.00 67.12 273 HIS A C 1
ATOM 2246 O O . HIS A 1 273 ? 23.029 -3.212 -15.910 1.00 67.12 273 HIS A O 1
ATOM 2252 N N . ALA A 1 274 ? 23.617 -4.626 -14.274 1.00 67.69 274 ALA A N 1
ATOM 2253 C CA . ALA A 1 274 ? 25.051 -4.343 -14.345 1.00 67.69 274 ALA A CA 1
ATOM 2254 C C . ALA A 1 274 ? 25.708 -4.927 -15.617 1.00 67.69 274 ALA A C 1
ATOM 2256 O O . ALA A 1 274 ? 26.663 -4.358 -16.146 1.00 67.69 274 ALA A O 1
ATOM 2257 N N . ILE A 1 275 ? 25.174 -6.039 -16.134 1.00 64.94 275 ILE A N 1
ATOM 2258 C CA . ILE A 1 275 ? 25.657 -6.787 -17.305 1.00 64.94 275 ILE A CA 1
ATOM 2259 C C . ILE A 1 275 ? 25.250 -6.153 -18.637 1.00 64.94 275 ILE A C 1
ATOM 2261 O O . ILE A 1 275 ? 25.869 -6.469 -19.650 1.00 64.94 275 ILE A O 1
ATOM 2265 N N . GLY A 1 276 ? 24.321 -5.189 -18.671 1.00 61.59 276 GLY A N 1
ATOM 2266 C CA . GLY A 1 276 ? 24.013 -4.408 -19.884 1.00 61.59 276 GLY A CA 1
ATOM 2267 C C . GLY A 1 276 ? 25.228 -3.713 -20.535 1.00 61.59 276 GLY A C 1
ATOM 2268 O O . GLY A 1 276 ? 25.114 -3.167 -21.629 1.00 61.59 276 GLY A O 1
ATOM 2269 N N . VAL A 1 277 ? 26.393 -3.756 -19.877 1.00 62.94 277 VAL A N 1
ATOM 2270 C CA . VAL A 1 277 ? 27.688 -3.200 -20.294 1.00 62.94 277 VAL A CA 1
ATOM 2271 C C . VAL A 1 277 ? 28.728 -4.293 -20.644 1.00 62.94 277 VAL A C 1
ATOM 2273 O O . VAL A 1 277 ? 29.819 -3.974 -21.112 1.00 62.94 277 VAL A O 1
ATOM 2276 N N . LEU A 1 278 ? 28.438 -5.586 -20.437 1.00 65.88 278 LEU A N 1
ATOM 2277 C CA . LEU A 1 278 ? 29.419 -6.674 -20.561 1.00 65.88 278 LEU A CA 1
ATOM 2278 C C . LEU A 1 278 ? 29.357 -7.424 -21.909 1.00 65.88 278 LEU A C 1
ATOM 2280 O O . LEU A 1 278 ? 28.287 -7.611 -22.486 1.00 65.88 278 LEU A O 1
ATOM 2284 N N . PRO A 1 279 ? 30.505 -7.914 -22.417 1.00 76.69 279 PRO A N 1
ATOM 2285 C CA . PRO A 1 279 ? 30.567 -8.732 -23.627 1.00 76.69 279 PRO A CA 1
ATOM 2286 C C . PRO A 1 279 ? 29.874 -10.100 -23.471 1.00 76.69 279 PRO A C 1
ATOM 2288 O O . PRO A 1 279 ? 29.940 -10.737 -22.422 1.00 76.69 279 PRO A O 1
ATOM 2291 N N . THR A 1 280 ? 29.284 -10.602 -24.563 1.00 76.88 280 THR A N 1
ATOM 2292 C CA . THR A 1 280 ? 28.445 -11.821 -24.623 1.00 76.88 280 THR A CA 1
ATOM 2293 C C . THR A 1 280 ? 29.083 -13.077 -24.011 1.00 76.88 280 THR A C 1
ATOM 2295 O O . THR A 1 280 ? 28.377 -13.930 -23.480 1.00 76.88 280 THR A O 1
ATOM 2298 N N . TRP A 1 281 ? 30.413 -13.210 -24.039 1.00 79.06 281 TRP A N 1
ATOM 2299 C CA . TRP A 1 281 ? 31.109 -14.366 -23.459 1.00 79.06 281 TRP A CA 1
ATOM 2300 C C . TRP A 1 281 ? 31.055 -14.405 -21.922 1.00 79.06 281 TRP A C 1
ATOM 2302 O O . TRP A 1 281 ? 31.063 -15.494 -21.351 1.00 79.06 281 TRP A O 1
ATOM 2312 N N . LEU A 1 282 ? 30.944 -13.252 -21.248 1.00 76.25 282 LEU A N 1
ATOM 2313 C CA . LEU A 1 282 ? 30.764 -13.198 -19.792 1.00 76.25 282 LEU A CA 1
ATOM 2314 C C . LEU A 1 282 ? 29.379 -13.699 -19.381 1.00 76.25 282 LEU A C 1
ATOM 2316 O O . LEU A 1 282 ? 29.271 -14.407 -18.388 1.00 76.25 282 LEU A O 1
ATOM 2320 N N . VAL A 1 283 ? 28.351 -13.424 -20.190 1.00 74.38 283 VAL A N 1
ATOM 2321 C CA . VAL A 1 283 ? 26.989 -13.951 -19.988 1.00 74.38 283 VAL A CA 1
ATOM 2322 C C . VAL A 1 283 ? 26.972 -15.480 -20.100 1.00 74.38 283 VAL A C 1
ATOM 2324 O O . VAL A 1 283 ? 26.320 -16.171 -19.320 1.00 74.38 283 VAL A O 1
ATOM 2327 N N . LEU A 1 284 ? 27.736 -16.040 -21.045 1.00 80.75 284 LEU A N 1
ATOM 2328 C CA . LEU A 1 284 ? 27.867 -17.494 -21.187 1.00 80.75 284 LEU A CA 1
ATOM 2329 C C . LEU A 1 284 ? 28.602 -18.127 -19.996 1.00 80.75 284 LEU A C 1
ATOM 2331 O O . LEU A 1 284 ? 28.161 -19.160 -19.492 1.00 80.75 284 LEU A O 1
ATOM 2335 N N . LEU A 1 285 ? 29.692 -17.511 -19.520 1.00 82.31 285 LEU A N 1
ATOM 2336 C CA . LEU A 1 285 ? 30.395 -17.971 -18.316 1.00 82.31 285 LEU A CA 1
ATOM 2337 C C . LEU A 1 285 ? 29.508 -17.903 -17.074 1.00 82.31 285 LEU A C 1
ATOM 2339 O O . LEU A 1 285 ? 29.558 -18.809 -16.246 1.00 82.31 285 LEU A O 1
ATOM 2343 N N . GLU A 1 286 ? 28.680 -16.868 -16.964 1.00 75.25 286 GLU A N 1
ATOM 2344 C CA . GLU A 1 286 ? 27.710 -16.727 -15.884 1.00 75.25 286 GLU A CA 1
ATOM 2345 C C . GLU A 1 286 ? 26.705 -17.887 -15.880 1.00 75.25 286 GLU A C 1
ATOM 2347 O O . GLU A 1 286 ? 26.503 -18.524 -14.848 1.00 75.25 286 GLU A O 1
ATOM 2352 N N . GLY A 1 287 ? 26.135 -18.233 -17.040 1.00 80.19 287 GLY A N 1
ATOM 2353 C CA . GLY A 1 287 ? 25.218 -19.370 -17.159 1.00 80.19 287 GLY A CA 1
ATOM 2354 C C . GLY A 1 287 ? 25.865 -20.703 -16.761 1.00 80.19 287 GLY A C 1
ATOM 2355 O O . GLY A 1 287 ? 25.253 -21.515 -16.062 1.00 80.19 287 GLY A O 1
ATOM 2356 N N . VAL A 1 288 ? 27.128 -20.917 -17.145 1.00 85.88 288 VAL A N 1
ATOM 2357 C CA . VAL A 1 288 ? 27.899 -22.102 -16.735 1.00 85.88 288 VAL A CA 1
ATOM 2358 C C . VAL A 1 288 ? 28.157 -22.094 -15.226 1.00 85.88 288 VAL A C 1
ATOM 2360 O O . VAL A 1 288 ? 27.965 -23.119 -14.569 1.00 85.88 288 VAL A O 1
ATOM 2363 N N . LEU A 1 289 ? 28.538 -20.948 -14.660 1.00 83.75 289 LEU A N 1
ATOM 2364 C CA . LEU A 1 289 ? 28.786 -20.791 -13.229 1.00 83.75 289 LEU A CA 1
ATOM 2365 C C . LEU A 1 289 ? 27.520 -21.066 -12.414 1.00 83.75 289 LEU A C 1
ATOM 2367 O O . LEU A 1 289 ? 27.567 -21.882 -11.497 1.00 83.75 289 LEU A O 1
ATOM 2371 N N . TRP A 1 290 ? 26.375 -20.491 -12.789 1.00 82.56 290 TRP A N 1
ATOM 2372 C CA . TRP A 1 290 ? 25.094 -20.775 -12.138 1.00 82.56 290 TRP A CA 1
ATOM 2373 C C . TRP A 1 290 ? 24.704 -22.247 -12.238 1.00 82.56 290 TRP A C 1
ATOM 2375 O O . TRP A 1 290 ? 24.180 -22.806 -11.275 1.00 82.56 290 TRP A O 1
ATOM 2385 N N . ARG A 1 291 ? 25.006 -22.919 -13.356 1.00 86.31 291 ARG A N 1
ATOM 2386 C CA . ARG A 1 291 ? 24.724 -24.352 -13.505 1.00 86.31 291 ARG A CA 1
ATOM 2387 C C . ARG A 1 291 ? 25.579 -25.216 -12.579 1.00 86.31 291 ARG A C 1
ATOM 2389 O O . ARG A 1 291 ? 25.063 -26.179 -12.004 1.00 86.31 291 ARG A O 1
ATOM 2396 N N . LEU A 1 292 ? 26.858 -24.875 -12.426 1.00 87.12 292 LEU A N 1
ATOM 2397 C CA . LEU A 1 292 ? 27.773 -25.556 -11.508 1.00 87.12 292 LEU A CA 1
ATOM 2398 C C . LEU A 1 292 ? 27.387 -25.301 -10.049 1.00 87.12 292 LEU A C 1
ATOM 2400 O O . LEU A 1 292 ? 27.295 -26.250 -9.275 1.00 87.12 292 LEU A O 1
ATOM 2404 N N . VAL A 1 293 ? 27.096 -24.045 -9.699 1.00 83.50 293 VAL A N 1
ATOM 2405 C CA . VAL A 1 293 ? 26.643 -23.641 -8.362 1.00 83.50 293 VAL A CA 1
ATOM 2406 C C . VAL A 1 293 ? 25.344 -24.357 -7.998 1.00 83.50 293 VAL A C 1
ATOM 2408 O O . VAL A 1 293 ? 25.281 -24.979 -6.944 1.00 83.50 293 VAL A O 1
ATOM 2411 N N . TYR A 1 294 ? 24.345 -24.359 -8.884 1.00 84.50 294 TYR A N 1
ATOM 2412 C CA . TYR A 1 294 ? 23.085 -25.073 -8.668 1.00 84.50 294 TYR A CA 1
ATOM 2413 C C . TYR A 1 294 ? 23.315 -26.567 -8.415 1.00 84.50 294 TYR A C 1
ATOM 2415 O O . TYR A 1 294 ? 22.859 -27.108 -7.411 1.00 84.50 294 TYR A O 1
ATOM 2423 N N . SER A 1 295 ? 24.071 -27.230 -9.295 1.00 87.94 295 SER A N 1
ATOM 2424 C CA . SER A 1 295 ? 24.307 -28.676 -9.191 1.00 87.94 295 SER A CA 1
ATOM 2425 C C . SER A 1 295 ? 25.106 -29.034 -7.932 1.00 87.94 295 SER A C 1
ATOM 2427 O O . SER A 1 295 ? 24.808 -30.028 -7.272 1.00 87.94 295 SER A O 1
ATOM 2429 N N . GLY A 1 296 ? 26.092 -28.206 -7.572 1.00 90.00 296 GLY A N 1
ATOM 2430 C CA . GLY A 1 296 ? 26.904 -28.374 -6.370 1.00 90.00 296 GLY A CA 1
ATOM 2431 C C . GLY A 1 296 ? 26.114 -28.143 -5.083 1.00 90.00 296 GLY A C 1
ATOM 2432 O O . GLY A 1 296 ? 26.167 -28.981 -4.188 1.00 90.00 296 GLY A O 1
ATOM 2433 N N . ILE A 1 297 ? 25.344 -27.052 -4.997 1.00 85.81 297 ILE A N 1
ATOM 2434 C CA . ILE A 1 297 ? 24.507 -26.743 -3.828 1.00 85.81 297 ILE A CA 1
ATOM 2435 C C . ILE A 1 297 ? 23.455 -27.834 -3.625 1.00 85.81 297 ILE A C 1
ATOM 2437 O O . ILE A 1 297 ? 23.341 -28.353 -2.518 1.00 85.81 297 ILE A O 1
ATOM 2441 N N . VAL A 1 298 ? 22.734 -28.236 -4.678 1.00 85.88 298 VAL A N 1
ATOM 2442 C CA . VAL A 1 298 ? 21.738 -29.317 -4.584 1.00 85.88 298 VAL A CA 1
ATOM 2443 C C . VAL A 1 298 ? 22.397 -30.616 -4.119 1.00 85.88 298 VAL A C 1
ATOM 2445 O O . VAL A 1 298 ? 21.883 -31.269 -3.214 1.00 85.88 298 VAL A O 1
ATOM 2448 N N . GLY A 1 299 ? 23.563 -30.965 -4.672 1.00 88.69 299 GLY A N 1
ATOM 2449 C CA . GLY A 1 299 ? 24.321 -32.143 -4.246 1.00 88.69 299 GLY A CA 1
ATOM 2450 C C . GLY A 1 299 ? 24.735 -32.094 -2.772 1.00 88.69 299 GLY A C 1
ATOM 2451 O O . GLY A 1 299 ? 24.563 -33.078 -2.057 1.00 88.69 299 GLY A O 1
ATOM 2452 N N . LEU A 1 300 ? 25.226 -30.945 -2.297 1.00 88.38 300 LEU A N 1
ATOM 2453 C CA . LEU A 1 300 ? 25.609 -30.748 -0.897 1.00 88.38 300 LEU A CA 1
ATOM 2454 C C . LEU A 1 300 ? 24.411 -30.845 0.046 1.00 88.38 300 LEU A C 1
ATOM 2456 O O . LEU A 1 300 ? 24.517 -31.497 1.083 1.00 88.38 300 LEU A O 1
ATOM 2460 N N . VAL A 1 301 ? 23.279 -30.233 -0.308 1.00 86.75 301 VAL A N 1
ATOM 2461 C CA . VAL A 1 301 ? 22.061 -30.290 0.512 1.00 86.75 301 VAL A CA 1
ATOM 2462 C C . VAL A 1 301 ? 21.531 -31.720 0.592 1.00 86.75 301 VAL A C 1
ATOM 2464 O O . VAL A 1 301 ? 21.238 -32.188 1.690 1.00 86.75 301 VAL A O 1
ATOM 2467 N N . LEU A 1 302 ? 21.480 -32.445 -0.531 1.00 88.12 302 LEU A N 1
ATOM 2468 C CA . LEU A 1 302 ? 21.059 -33.850 -0.554 1.00 88.12 302 LEU A CA 1
ATOM 2469 C C . LEU A 1 302 ? 21.997 -34.747 0.261 1.00 88.12 302 LEU A C 1
ATOM 2471 O O . LEU A 1 302 ? 21.528 -35.602 1.008 1.00 88.12 302 LEU A O 1
ATOM 2475 N N . TRP A 1 303 ? 23.310 -34.528 0.174 1.00 90.62 303 TRP A N 1
ATOM 2476 C CA . TRP A 1 303 ? 24.291 -35.260 0.978 1.00 90.62 303 TRP A CA 1
ATOM 2477 C C . TRP A 1 303 ? 24.119 -35.003 2.484 1.00 90.62 303 TRP A C 1
ATOM 2479 O O . TRP A 1 303 ? 24.196 -35.928 3.300 1.00 90.62 303 TRP A O 1
ATOM 2489 N N . HIS A 1 304 ? 23.841 -33.753 2.860 1.00 88.69 304 HIS A N 1
ATOM 2490 C CA . HIS A 1 304 ? 23.562 -33.372 4.242 1.00 88.69 304 HIS A CA 1
ATOM 2491 C C . HIS A 1 304 ? 22.227 -33.940 4.748 1.00 88.69 304 HIS A C 1
ATOM 2493 O O . HIS A 1 304 ? 22.119 -34.322 5.917 1.00 88.69 304 HIS A O 1
ATOM 2499 N N . GLU A 1 305 ? 21.219 -34.040 3.881 1.00 88.75 305 GLU A N 1
ATOM 2500 C CA . GLU A 1 305 ? 19.943 -34.666 4.219 1.00 88.75 305 GLU A CA 1
ATOM 2501 C C . GLU A 1 305 ? 20.076 -36.182 4.395 1.00 88.75 305 GLU A C 1
ATOM 2503 O O . GLU A 1 305 ? 19.534 -36.731 5.352 1.00 88.75 305 GLU A O 1
ATOM 2508 N N . ASP A 1 306 ? 20.867 -36.852 3.561 1.00 89.81 306 ASP A N 1
ATOM 2509 C CA . ASP A 1 306 ? 21.141 -38.284 3.700 1.00 89.81 306 ASP A CA 1
ATOM 2510 C C . ASP A 1 306 ? 21.921 -38.598 4.990 1.00 89.81 306 ASP A C 1
ATOM 2512 O O . ASP A 1 306 ? 21.512 -39.426 5.805 1.00 89.81 306 ASP A O 1
ATOM 2516 N N . THR A 1 307 ? 23.008 -37.861 5.243 1.00 90.62 307 THR A N 1
ATOM 2517 C CA . THR A 1 307 ? 23.909 -38.139 6.377 1.00 90.62 307 THR A CA 1
ATOM 2518 C C . THR A 1 307 ? 23.317 -37.690 7.712 1.00 90.62 307 THR A C 1
ATOM 2520 O O . THR A 1 307 ? 23.521 -38.313 8.756 1.00 90.62 307 THR A O 1
ATOM 2523 N N . GLN A 1 308 ? 22.631 -36.548 7.708 1.00 87.56 308 GLN A N 1
ATOM 2524 C CA . GLN A 1 308 ? 22.248 -35.841 8.921 1.00 87.56 308 GLN A CA 1
ATOM 2525 C C . GLN A 1 308 ? 20.763 -35.485 8.958 1.00 87.56 308 GLN A C 1
ATOM 2527 O O . GLN A 1 308 ? 20.327 -34.963 9.975 1.00 87.56 308 GLN A O 1
ATOM 2532 N N . ARG A 1 309 ? 19.944 -35.714 7.933 1.00 86.44 309 ARG A N 1
ATOM 2533 C CA . ARG A 1 309 ? 18.547 -35.231 7.906 1.00 86.44 309 ARG A CA 1
ATOM 2534 C C . ARG A 1 309 ? 18.423 -33.757 8.313 1.00 86.44 309 ARG A C 1
ATOM 2536 O O . ARG A 1 309 ? 17.544 -33.397 9.098 1.00 86.44 309 ARG A O 1
ATOM 2543 N N . SER A 1 310 ? 19.409 -32.928 7.956 1.00 83.81 310 SER A N 1
ATOM 2544 C CA . SER A 1 310 ? 19.537 -31.569 8.497 1.00 83.81 310 SER A CA 1
ATOM 2545 C C . SER A 1 310 ? 18.384 -30.668 8.071 1.00 83.81 310 SER A C 1
ATOM 2547 O O . SER A 1 310 ? 17.952 -29.842 8.871 1.00 83.81 310 SER A O 1
ATOM 2549 N N . TRP A 1 311 ? 17.863 -30.863 6.857 1.00 82.31 311 TRP A N 1
ATOM 2550 C CA . TRP A 1 311 ? 16.724 -30.121 6.329 1.00 82.31 311 TRP A CA 1
ATOM 2551 C C . TRP A 1 311 ? 15.459 -30.487 7.100 1.00 82.31 311 TRP A C 1
ATOM 2553 O O . TRP A 1 311 ? 14.827 -29.631 7.715 1.00 82.31 311 TRP A O 1
ATOM 2563 N N . THR A 1 312 ? 15.154 -31.784 7.191 1.00 84.88 312 THR A N 1
ATOM 2564 C CA . THR A 1 312 ? 13.981 -32.265 7.932 1.00 84.88 312 THR A CA 1
ATOM 2565 C C . THR A 1 312 ? 14.061 -31.896 9.419 1.00 84.88 312 THR A C 1
ATOM 2567 O O . THR A 1 312 ? 13.074 -31.465 10.014 1.00 84.88 312 THR A O 1
ATOM 2570 N N . ARG A 1 313 ? 15.247 -31.996 10.039 1.00 85.75 313 ARG A N 1
ATOM 2571 C CA . ARG A 1 313 ? 15.454 -31.607 11.444 1.00 85.75 313 ARG A CA 1
ATOM 2572 C C . ARG A 1 313 ? 15.262 -30.113 11.681 1.00 85.75 313 ARG A C 1
ATOM 2574 O O . ARG A 1 313 ? 14.785 -29.760 12.756 1.00 85.75 313 ARG A O 1
ATOM 2581 N N . HIS A 1 314 ? 15.626 -29.250 10.732 1.00 83.62 314 HIS A N 1
ATOM 2582 C CA . HIS A 1 314 ? 15.370 -27.811 10.836 1.00 83.62 314 HIS A CA 1
ATOM 2583 C C . HIS A 1 314 ? 13.869 -27.540 10.926 1.00 83.62 314 HIS A C 1
ATOM 2585 O O . HIS A 1 314 ? 13.421 -26.993 11.927 1.00 83.62 314 HIS A O 1
ATOM 2591 N N . PHE A 1 315 ? 13.077 -28.034 9.974 1.00 80.44 315 PHE A N 1
ATOM 2592 C CA . PHE A 1 315 ? 11.620 -27.858 9.981 1.00 80.44 315 PHE A CA 1
ATOM 2593 C C . PHE A 1 315 ? 10.962 -28.411 11.258 1.00 80.44 315 PHE A C 1
ATOM 2595 O O . PHE A 1 315 ? 10.163 -27.720 11.888 1.00 80.44 315 PHE A O 1
ATOM 2602 N N . ILE A 1 316 ? 11.373 -29.595 11.723 1.00 83.06 316 ILE A N 1
ATOM 2603 C CA . ILE A 1 316 ? 10.849 -30.177 12.971 1.00 83.06 316 ILE A CA 1
ATOM 2604 C C . ILE A 1 316 ? 11.175 -29.306 14.198 1.00 83.06 316 ILE A C 1
ATOM 2606 O O . ILE A 1 316 ? 10.335 -29.168 15.086 1.00 83.06 316 ILE A O 1
ATOM 2610 N N . ARG A 1 317 ? 12.366 -28.688 14.267 1.00 82.00 317 ARG A N 1
ATOM 2611 C CA . ARG A 1 317 ? 12.733 -27.786 15.382 1.00 82.00 317 ARG A CA 1
ATOM 2612 C C . ARG A 1 317 ? 11.814 -26.572 15.487 1.00 82.00 317 ARG A C 1
ATOM 2614 O O . ARG A 1 317 ? 11.622 -26.067 16.588 1.00 82.00 317 ARG A O 1
ATOM 2621 N N . TRP A 1 318 ? 11.254 -26.131 14.366 1.00 74.56 318 TRP A N 1
ATOM 2622 C CA . TRP A 1 318 ? 10.323 -25.007 14.289 1.00 74.56 318 TRP A CA 1
ATOM 2623 C C . TRP A 1 318 ? 8.848 -25.437 14.346 1.00 74.56 318 TRP A C 1
ATOM 2625 O O . TRP A 1 318 ? 7.965 -24.617 14.120 1.00 74.56 318 TRP A O 1
ATOM 2635 N N . GLY A 1 319 ? 8.574 -26.704 14.683 1.00 76.31 319 GLY A N 1
ATOM 2636 C CA . GLY A 1 319 ? 7.218 -27.227 14.866 1.00 76.31 319 GLY A CA 1
ATOM 2637 C C . GLY A 1 319 ? 6.521 -27.689 13.583 1.00 76.31 319 GLY A C 1
ATOM 2638 O O . GLY A 1 319 ? 5.334 -27.999 13.633 1.00 76.31 319 GLY A O 1
ATOM 2639 N N . TYR A 1 320 ? 7.231 -27.762 12.453 1.00 78.81 320 TYR A N 1
ATOM 2640 C CA . TYR A 1 320 ? 6.680 -28.242 11.182 1.00 78.81 320 TYR A CA 1
ATOM 2641 C C . TYR A 1 320 ? 6.764 -29.764 11.039 1.00 78.81 320 TYR A C 1
ATOM 2643 O O . TYR A 1 320 ? 7.534 -30.446 11.724 1.00 78.81 320 TYR A O 1
ATOM 2651 N N . THR A 1 321 ? 5.988 -30.310 10.102 1.00 83.00 321 THR A N 1
ATOM 2652 C CA . THR A 1 321 ? 6.002 -31.741 9.793 1.00 83.00 321 THR A CA 1
ATOM 2653 C C . THR A 1 321 ? 7.067 -32.090 8.742 1.00 83.00 321 THR A C 1
ATOM 2655 O O . THR A 1 321 ? 7.486 -31.237 7.956 1.00 83.00 321 THR A O 1
ATOM 2658 N N . PRO A 1 322 ? 7.499 -33.363 8.653 1.00 81.88 322 PRO A N 1
ATOM 2659 C CA . PRO A 1 322 ? 8.362 -33.815 7.560 1.00 81.88 322 PRO A CA 1
ATOM 2660 C C . PRO A 1 322 ? 7.744 -33.613 6.169 1.00 81.88 322 PRO A C 1
ATOM 2662 O O . PRO A 1 322 ? 8.473 -33.437 5.195 1.00 81.88 322 PRO A O 1
ATOM 2665 N N . LEU A 1 323 ? 6.408 -33.630 6.072 1.00 80.50 323 LEU A N 1
ATOM 2666 C CA . LEU A 1 323 ? 5.705 -33.364 4.820 1.00 80.50 323 LEU A CA 1
ATOM 2667 C C . LEU A 1 323 ? 5.923 -31.915 4.380 1.00 80.50 323 LEU A C 1
ATOM 2669 O O . LEU A 1 323 ? 6.260 -31.700 3.221 1.00 80.50 323 LEU A O 1
ATOM 2673 N N . ASP A 1 324 ? 5.826 -30.962 5.312 1.00 78.31 324 ASP A N 1
ATOM 2674 C CA . ASP A 1 324 ? 6.056 -29.534 5.054 1.00 78.31 324 ASP A CA 1
ATOM 2675 C C . ASP A 1 324 ? 7.489 -29.257 4.581 1.00 78.31 324 ASP A C 1
ATOM 2677 O O . ASP A 1 324 ? 7.718 -28.443 3.685 1.00 78.31 324 ASP A O 1
ATOM 2681 N N . ALA A 1 325 ? 8.466 -29.965 5.157 1.00 81.31 325 ALA A N 1
ATOM 2682 C CA . ALA A 1 325 ? 9.863 -29.879 4.742 1.00 81.31 325 ALA A CA 1
ATOM 2683 C C . ALA A 1 325 ? 10.057 -30.349 3.287 1.00 81.31 325 ALA A C 1
ATOM 2685 O O . ALA A 1 325 ? 10.813 -29.738 2.528 1.00 81.31 325 ALA A O 1
ATOM 2686 N N . PHE A 1 326 ? 9.351 -31.414 2.888 1.00 82.94 326 PHE A N 1
ATOM 2687 C CA . PHE A 1 326 ? 9.395 -31.955 1.530 1.00 82.94 326 PHE A CA 1
ATOM 2688 C C . PHE A 1 326 ? 8.671 -31.064 0.514 1.00 82.94 326 PHE A C 1
ATOM 2690 O O . PHE A 1 326 ? 9.192 -30.849 -0.581 1.00 82.94 326 PHE A O 1
ATOM 2697 N N . THR A 1 327 ? 7.503 -30.508 0.853 1.00 79.69 327 THR A N 1
ATOM 2698 C CA . THR A 1 327 ? 6.816 -29.537 -0.015 1.00 79.69 327 THR A CA 1
ATOM 2699 C C . THR A 1 327 ? 7.657 -28.287 -0.232 1.00 79.69 327 THR A C 1
ATOM 2701 O O . THR A 1 327 ? 7.730 -27.825 -1.366 1.00 79.69 327 THR A O 1
ATOM 2704 N N . ASN A 1 328 ? 8.351 -27.794 0.800 1.00 77.56 328 ASN A N 1
ATOM 2705 C CA . ASN A 1 328 ? 9.283 -26.671 0.663 1.00 77.56 328 ASN A CA 1
ATOM 2706 C C . ASN A 1 328 ? 10.492 -26.992 -0.223 1.00 77.56 328 ASN A C 1
ATOM 2708 O O . ASN A 1 328 ? 10.936 -26.124 -0.957 1.00 77.56 328 ASN A O 1
ATOM 2712 N N . TRP A 1 329 ? 11.025 -28.215 -0.173 1.00 79.06 329 TRP A N 1
ATOM 2713 C CA . TRP A 1 329 ? 12.120 -28.636 -1.057 1.00 79.06 329 TRP A CA 1
ATOM 2714 C C . TRP A 1 329 ? 11.683 -28.791 -2.521 1.00 79.06 329 TRP A C 1
ATOM 2716 O O . TRP A 1 329 ? 12.477 -28.597 -3.439 1.00 79.06 329 TRP A O 1
ATOM 2726 N N . LYS A 1 330 ? 10.430 -29.202 -2.741 1.00 76.94 330 LYS A N 1
ATOM 2727 C CA . LYS A 1 330 ? 9.864 -29.406 -4.079 1.00 76.94 330 LYS A CA 1
ATOM 2728 C C . LYS A 1 330 ? 9.547 -28.087 -4.797 1.00 76.94 330 LYS A C 1
ATOM 2730 O O . LYS A 1 330 ? 9.542 -28.087 -6.029 1.00 76.94 330 LYS A O 1
ATOM 2735 N N . ALA A 1 331 ? 9.191 -27.049 -4.040 1.00 61.88 331 ALA A N 1
ATOM 2736 C CA . ALA A 1 331 ? 8.879 -25.712 -4.544 1.00 61.88 331 ALA A CA 1
ATOM 2737 C C . ALA A 1 331 ? 10.117 -25.060 -5.166 1.00 61.88 331 ALA A C 1
ATOM 2739 O O . ALA A 1 331 ? 9.955 -24.476 -6.260 1.00 61.88 331 ALA A O 1
#

Sequence (331 aa):
MITATSCTLAMALLWTGRMPRICFLLWFLVWRLAYNVGLGFVLRWQSEDEWFTDLMRRLFRMKHPLMEQWAKPAIRVKMDRDYSFHSMPVEYNAWLAFRLLVDLILFHDGLCYFIFAMAYNESTLTGWMDYVRVAMGMALIVFNVWVKSDAHRVVKDYAWYWGDFFFQLDGALTFDGVFELAPHPMYSLGYVGYYGVSLLCASYPVFFVSLAAHFLQLAFLSIVETPHMDKIYGPSPSAPTTGTDMLLFWRFDIHRATDVMTVLFVLSTILVHAIGVLPTWLVLLEGVLWRLVYSGIVGLVLWHEDTQRSWTRHFIRWGYTPLDAFTNWKA

Radius of gyration: 24.39 Å; chains: 1; bounding box: 63×65×57 Å